Protein AF-A0A933INU1-F1 (afdb_monomer_lite)

pLDDT: mean 77.29, std 17.86, range [26.3, 94.94]

Radius of gyration: 30.22 Å; chains: 1; bounding box: 89×55×75 Å

Structure (mmCIF, N/CA/C/O backbone):
data_AF-A0A933INU1-F1
#
_entry.id   AF-A0A933INU1-F1
#
loop_
_atom_site.group_PDB
_atom_site.id
_atom_site.type_symbol
_atom_site.label_atom_id
_atom_site.label_alt_id
_atom_site.label_comp_id
_atom_site.label_asym_id
_atom_site.label_entity_id
_atom_site.label_seq_id
_atom_site.pdbx_PDB_ins_code
_atom_site.Cartn_x
_atom_site.Cartn_y
_atom_site.Cartn_z
_atom_site.occupancy
_atom_site.B_iso_or_equiv
_atom_site.auth_seq_id
_atom_site.auth_comp_id
_atom_site.auth_asym_id
_atom_site.auth_atom_id
_atom_site.pdbx_PDB_model_num
ATOM 1 N N . MET A 1 1 ? -26.680 10.960 0.025 1.00 41.53 1 MET A N 1
ATOM 2 C CA . MET A 1 1 ? -25.868 9.788 -0.383 1.00 41.53 1 MET A CA 1
ATOM 3 C C . MET A 1 1 ? -24.410 9.825 0.116 1.00 41.53 1 MET A C 1
ATOM 5 O O . MET A 1 1 ? -23.805 8.768 0.177 1.00 41.53 1 MET A O 1
ATOM 9 N N . GLN A 1 2 ? -23.837 10.974 0.517 1.00 58.25 2 GLN A N 1
ATOM 10 C CA . GLN A 1 2 ? -22.449 11.047 1.033 1.00 58.25 2 GLN A CA 1
ATOM 11 C C . GLN A 1 2 ? -22.260 10.601 2.501 1.00 58.25 2 GLN A C 1
ATOM 13 O O . GLN A 1 2 ? -21.170 10.178 2.862 1.00 58.25 2 GLN A O 1
ATOM 18 N N . LYS A 1 3 ? -23.298 10.681 3.348 1.00 56.81 3 LYS A N 1
ATOM 19 C CA . LYS A 1 3 ? -23.168 10.539 4.814 1.00 56.81 3 LYS A CA 1
ATOM 20 C C . LYS A 1 3 ? -22.744 9.146 5.305 1.00 56.81 3 LYS A C 1
ATOM 22 O O . LYS A 1 3 ? -21.849 9.067 6.136 1.00 56.81 3 LYS A O 1
ATOM 27 N N . ALA A 1 4 ? -23.335 8.070 4.772 1.00 60.88 4 ALA A N 1
ATOM 28 C CA . ALA A 1 4 ? -22.949 6.696 5.128 1.00 60.88 4 ALA A CA 1
ATOM 29 C C . ALA A 1 4 ? -21.460 6.449 4.828 1.00 60.88 4 ALA A C 1
ATOM 31 O O . ALA A 1 4 ? -20.697 6.148 5.739 1.00 60.88 4 ALA A O 1
ATOM 32 N N . LYS A 1 5 ? -21.029 6.795 3.604 1.00 74.56 5 LYS A N 1
ATOM 33 C CA . LYS A 1 5 ? -19.635 6.678 3.149 1.00 74.56 5 LYS A CA 1
ATOM 34 C C . LYS A 1 5 ? -18.613 7.355 4.069 1.00 74.56 5 LYS A C 1
ATOM 36 O O . LYS A 1 5 ? -17.477 6.905 4.127 1.00 74.56 5 LYS A O 1
ATOM 41 N N . PHE A 1 6 ? -18.978 8.439 4.763 1.00 77.00 6 PHE A N 1
ATOM 42 C CA . PHE A 1 6 ? -18.057 9.092 5.697 1.00 77.00 6 PHE A CA 1
ATOM 43 C C . PHE A 1 6 ? -17.911 8.332 7.022 1.00 77.00 6 PHE A C 1
ATOM 45 O O . PHE A 1 6 ? -16.815 8.273 7.574 1.00 77.00 6 PHE A O 1
ATOM 52 N N . ARG A 1 7 ? -18.989 7.715 7.518 1.00 80.62 7 ARG A N 1
ATOM 53 C CA . ARG A 1 7 ? -18.906 6.827 8.680 1.00 80.62 7 ARG A CA 1
ATOM 54 C C . ARG A 1 7 ? -18.080 5.585 8.346 1.00 80.62 7 ARG A C 1
ATOM 56 O O . ARG A 1 7 ? -17.165 5.268 9.096 1.00 80.62 7 ARG A O 1
ATOM 63 N N . ASP A 1 8 ? -18.344 4.968 7.197 1.00 81.06 8 ASP A N 1
ATOM 64 C CA . ASP A 1 8 ? -17.598 3.802 6.711 1.00 81.06 8 ASP A CA 1
ATOM 65 C C . ASP A 1 8 ? -16.094 4.132 6.576 1.00 81.06 8 ASP A C 1
ATOM 67 O O . ASP A 1 8 ? -15.238 3.375 7.026 1.00 81.06 8 ASP A O 1
ATOM 71 N N . PHE A 1 9 ? -15.763 5.322 6.052 1.00 83.81 9 PHE A N 1
ATOM 72 C CA . PHE A 1 9 ? -14.392 5.847 5.979 1.00 83.81 9 PHE A CA 1
ATOM 73 C C . PHE A 1 9 ? -13.722 6.015 7.355 1.00 83.81 9 PHE A C 1
ATOM 75 O O . PHE A 1 9 ? -12.546 5.681 7.504 1.00 83.81 9 PHE A O 1
ATOM 82 N N . LEU A 1 10 ? -14.439 6.525 8.364 1.00 85.44 10 LEU A N 1
ATOM 83 C CA . LEU A 1 10 ? -13.901 6.647 9.723 1.00 85.44 10 LEU A CA 1
ATOM 84 C C . LEU A 1 10 ? -13.677 5.275 10.370 1.00 85.44 10 LEU A C 1
ATOM 86 O O . LEU A 1 10 ? -12.622 5.049 10.955 1.00 85.44 10 LEU A O 1
ATOM 90 N N . GLU A 1 11 ? -14.632 4.353 10.241 1.00 86.81 11 GLU A N 1
ATOM 91 C CA . GLU A 1 11 ? -14.512 2.991 10.777 1.00 86.81 11 GLU A CA 1
ATOM 92 C C . GLU A 1 11 ? -13.356 2.217 10.112 1.00 86.81 11 GLU A C 1
ATOM 94 O O . GLU A 1 11 ? -12.627 1.491 10.792 1.00 86.81 11 GLU A O 1
ATOM 99 N N . GLU A 1 12 ? -13.104 2.440 8.817 1.00 85.94 12 GLU A N 1
ATOM 100 C CA . GLU A 1 12 ? -11.907 1.937 8.135 1.00 85.94 12 GLU A CA 1
ATOM 101 C C . GLU A 1 12 ? -10.624 2.558 8.706 1.00 85.94 12 GLU A C 1
ATOM 103 O O . GLU A 1 12 ? -9.711 1.834 9.100 1.00 85.94 12 GLU A O 1
ATOM 108 N N . LYS A 1 13 ? -10.547 3.890 8.842 1.00 87.94 13 LYS A N 1
ATOM 109 C CA . LYS A 1 13 ? -9.331 4.554 9.349 1.00 87.94 13 LYS A CA 1
ATOM 110 C C . LYS A 1 13 ? -9.010 4.223 10.809 1.00 87.94 13 LYS A C 1
ATOM 112 O O . LYS A 1 13 ? -7.829 4.152 11.148 1.00 87.94 13 LYS A O 1
ATOM 117 N N . ILE A 1 14 ? -10.011 3.923 11.638 1.00 91.00 14 ILE A N 1
ATOM 118 C CA . ILE A 1 14 ? -9.809 3.345 12.977 1.00 91.00 14 ILE A CA 1
ATOM 119 C C . ILE A 1 14 ? -9.167 1.956 12.863 1.00 91.00 14 ILE A C 1
ATOM 121 O O . ILE A 1 14 ? -8.135 1.712 13.485 1.00 91.00 14 ILE A O 1
ATOM 125 N N . ARG A 1 15 ? -9.717 1.058 12.031 1.00 89.31 15 ARG A N 1
ATOM 126 C CA . ARG A 1 15 ? -9.183 -0.305 11.832 1.00 89.31 15 ARG A CA 1
ATOM 127 C C . ARG A 1 15 ? -7.741 -0.291 11.318 1.00 89.31 15 ARG A C 1
ATOM 129 O O . ARG A 1 15 ? -6.905 -1.060 11.795 1.00 89.31 15 ARG A O 1
ATOM 136 N N . VAL A 1 16 ? -7.446 0.610 10.384 1.00 84.06 16 VAL A N 1
ATOM 137 C CA . VAL A 1 16 ? -6.099 0.886 9.871 1.00 84.06 16 VAL A CA 1
ATOM 138 C C . VAL A 1 16 ? -5.189 1.317 11.029 1.00 84.06 16 VAL A C 1
ATOM 140 O O . VAL A 1 16 ? -4.194 0.643 11.286 1.00 84.06 16 VAL A O 1
ATOM 143 N N . ALA A 1 17 ? -5.544 2.360 11.790 1.00 87.81 17 ALA A N 1
ATOM 144 C CA . ALA A 1 17 ? -4.734 2.852 12.912 1.00 87.81 17 ALA A CA 1
ATOM 145 C C . ALA A 1 17 ? -4.497 1.788 14.003 1.00 87.81 17 ALA A C 1
ATOM 147 O O . ALA A 1 17 ? -3.371 1.611 14.469 1.00 87.81 17 ALA A O 1
ATOM 148 N N . GLU A 1 18 ? -5.522 1.012 14.366 1.00 88.69 18 GLU A N 1
ATOM 149 C CA . GLU A 1 18 ? -5.371 -0.138 15.262 1.00 88.69 18 GLU A CA 1
ATOM 150 C C . GLU A 1 18 ? -4.407 -1.196 14.721 1.00 88.69 18 GLU A C 1
ATOM 152 O O . GLU A 1 18 ? -3.680 -1.813 15.498 1.00 88.69 18 GLU A O 1
ATOM 157 N N . THR A 1 19 ? -4.407 -1.433 13.408 1.00 82.94 19 THR A N 1
ATOM 158 C CA . THR A 1 19 ? -3.516 -2.410 12.774 1.00 82.94 19 THR A CA 1
ATOM 159 C C . THR A 1 19 ? -2.066 -1.943 12.860 1.00 82.94 19 THR A C 1
ATOM 161 O O . THR A 1 19 ? -1.220 -2.727 13.289 1.00 82.94 19 THR A O 1
ATOM 164 N N . TYR A 1 20 ? -1.781 -0.665 12.585 1.00 80.06 20 TYR A N 1
ATOM 165 C CA . TYR A 1 20 ? -0.460 -0.074 12.838 1.00 80.06 20 TYR A CA 1
ATOM 166 C C . TYR A 1 20 ? -0.049 -0.231 14.317 1.00 80.06 20 TYR A C 1
ATOM 168 O O . TYR A 1 20 ? 1.031 -0.749 14.606 1.00 80.06 20 TYR A O 1
ATOM 176 N N . PHE A 1 21 ? -0.931 0.104 15.268 1.00 85.56 21 PHE A N 1
ATOM 177 C CA . PHE A 1 21 ? -0.642 -0.031 16.703 1.00 85.56 21 PHE A CA 1
ATOM 178 C C . PHE A 1 21 ? -0.334 -1.475 17.132 1.00 85.56 21 PHE A C 1
ATOM 180 O O . PHE A 1 21 ? 0.616 -1.699 17.886 1.00 85.56 21 PHE A O 1
ATOM 187 N N . LYS A 1 22 ? -1.105 -2.457 16.642 1.00 82.69 22 LYS A N 1
ATOM 188 C CA . LYS A 1 22 ? -0.911 -3.893 16.926 1.00 82.69 22 LYS A CA 1
ATOM 189 C C . LYS A 1 22 ? 0.444 -4.411 16.426 1.00 82.69 22 LYS A C 1
ATOM 191 O O . LYS A 1 22 ? 1.009 -5.294 17.061 1.00 82.69 22 LYS A O 1
ATOM 196 N N . HIS A 1 23 ? 0.985 -3.829 15.354 1.00 76.44 23 HIS A N 1
ATOM 197 C CA . HIS A 1 23 ? 2.308 -4.158 14.807 1.00 76.44 23 HIS A CA 1
ATOM 198 C C . HIS A 1 23 ? 3.452 -3.294 15.376 1.00 76.44 23 HIS A C 1
ATOM 200 O O . HIS A 1 23 ? 4.579 -3.374 14.896 1.00 76.44 23 HIS A O 1
ATOM 206 N N . GLY A 1 24 ? 3.195 -2.473 16.403 1.00 78.19 24 GLY A N 1
ATOM 207 C CA . GLY A 1 24 ? 4.214 -1.631 17.043 1.00 78.19 24 GLY A CA 1
ATOM 208 C C . GLY A 1 24 ? 4.542 -0.331 16.299 1.00 78.19 24 GLY A C 1
ATOM 209 O O . GLY A 1 24 ? 5.430 0.401 16.728 1.00 78.19 24 GLY A O 1
ATOM 210 N N . LEU A 1 25 ? 3.805 -0.001 15.236 1.00 79.62 25 LEU A N 1
ATOM 211 C CA . LEU A 1 25 ? 3.940 1.235 14.461 1.00 79.62 25 LEU A CA 1
ATOM 212 C C . LEU A 1 25 ? 3.148 2.367 15.146 1.00 79.62 25 LEU A C 1
ATOM 214 O O . LEU A 1 25 ? 2.063 2.779 14.722 1.00 79.62 25 LEU A O 1
ATOM 218 N N . VAL A 1 26 ? 3.647 2.785 16.316 1.00 84.06 26 VAL A N 1
ATOM 219 C CA . VAL A 1 26 ? 2.942 3.692 17.243 1.00 84.06 26 VAL A CA 1
ATOM 220 C C . VAL A 1 26 ? 2.802 5.105 16.659 1.00 84.06 26 VAL A C 1
ATOM 222 O O . VAL A 1 26 ? 1.744 5.722 16.804 1.00 84.06 26 VAL A O 1
ATOM 225 N N . VAL A 1 27 ? 3.829 5.598 15.959 1.00 82.69 27 VAL A N 1
ATOM 226 C CA . VAL A 1 27 ? 3.854 6.943 15.355 1.00 82.69 27 VAL A CA 1
ATOM 227 C C . VAL A 1 27 ? 2.884 7.032 14.174 1.00 82.69 27 VAL A C 1
ATOM 229 O O . VAL A 1 27 ? 2.113 7.983 14.066 1.00 82.69 27 VAL A O 1
ATOM 232 N N . GLU A 1 28 ? 2.847 6.013 13.323 1.00 80.69 28 GLU A N 1
ATOM 233 C CA . GLU A 1 28 ? 1.951 5.915 12.173 1.00 80.69 28 GLU A CA 1
ATOM 234 C C . GLU A 1 28 ? 0.491 5.817 12.623 1.00 80.69 28 GLU A C 1
ATOM 236 O O . GLU A 1 28 ? -0.356 6.572 12.141 1.00 80.69 28 GLU A O 1
ATOM 241 N N . SER A 1 29 ? 0.210 4.958 13.612 1.00 86.69 29 SER A N 1
ATOM 242 C CA . SER A 1 29 ? -1.099 4.871 14.271 1.00 86.69 29 SER A CA 1
ATOM 243 C C . SER A 1 29 ? -1.558 6.246 14.771 1.00 86.69 29 SER A C 1
ATOM 245 O O . SER A 1 29 ? -2.658 6.698 14.449 1.00 86.69 29 SER A O 1
ATOM 247 N N . ARG A 1 30 ? -0.697 6.952 15.517 1.00 89.69 30 ARG A N 1
ATOM 248 C CA . ARG A 1 30 ? -0.964 8.303 16.030 1.00 89.69 30 ARG A CA 1
ATOM 249 C C . ARG A 1 30 ? -1.256 9.304 14.913 1.00 89.69 30 ARG A C 1
ATOM 251 O O . ARG A 1 30 ? -2.221 10.061 15.009 1.00 89.69 30 ARG A O 1
ATOM 258 N N . ASN A 1 31 ? -0.462 9.296 13.845 1.00 86.00 31 ASN A N 1
ATOM 259 C CA . ASN A 1 31 ? -0.636 10.208 12.716 1.00 86.00 31 ASN A CA 1
ATOM 260 C C . ASN A 1 31 ? -1.980 9.985 12.000 1.00 86.00 31 ASN A C 1
ATOM 262 O O . ASN A 1 31 ? -2.634 10.955 11.607 1.00 86.00 31 ASN A O 1
ATOM 266 N N . ILE A 1 32 ? -2.455 8.738 11.908 1.00 86.50 32 ILE A N 1
ATOM 267 C CA . ILE A 1 32 ? -3.795 8.437 11.383 1.00 86.50 32 ILE A CA 1
ATOM 268 C C . ILE A 1 32 ? -4.879 8.994 12.314 1.00 86.50 32 ILE A C 1
ATOM 270 O O . ILE A 1 32 ? -5.763 9.709 11.838 1.00 86.50 32 ILE A O 1
ATOM 274 N N . TYR A 1 33 ? -4.790 8.761 13.628 1.00 91.56 33 TYR A N 1
ATOM 275 C CA . TYR A 1 33 ? -5.733 9.323 14.607 1.00 91.56 33 TYR A CA 1
ATOM 276 C C . TYR A 1 33 ? -5.789 10.864 14.563 1.00 91.56 33 TYR A C 1
ATOM 278 O O . TYR A 1 33 ? -6.881 11.437 14.536 1.00 91.56 33 TYR A O 1
ATOM 286 N N . LEU A 1 34 ? -4.645 11.547 14.435 1.00 89.75 34 LEU A N 1
ATOM 287 C CA . LEU A 1 34 ? -4.591 13.002 14.225 1.00 89.75 34 LEU A CA 1
ATOM 288 C C . LEU A 1 34 ? -5.259 13.434 12.909 1.00 89.75 34 LEU A C 1
ATOM 290 O O . LEU A 1 34 ? -5.984 14.431 12.875 1.00 89.75 34 LEU A O 1
ATOM 294 N N . SER A 1 35 ? -5.062 12.687 11.818 1.00 87.50 35 SER A N 1
ATOM 295 C CA . SER A 1 35 ? -5.734 12.970 10.540 1.00 87.50 35 SER A CA 1
ATOM 296 C C . SER A 1 35 ? -7.263 12.836 10.639 1.00 87.50 35 SER A C 1
ATOM 298 O O . SER A 1 35 ? -7.993 13.601 10.000 1.00 87.50 35 SER A O 1
ATOM 300 N N . MET A 1 36 ? -7.758 11.928 11.491 1.00 8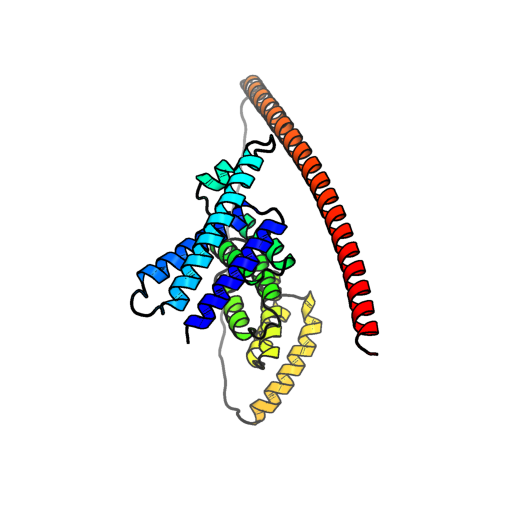9.88 36 MET A N 1
ATOM 301 C CA . MET A 1 36 ? -9.188 11.762 11.752 1.00 89.88 36 MET A CA 1
ATOM 302 C C . MET A 1 36 ? -9.769 12.925 12.558 1.00 89.88 36 MET A C 1
ATOM 304 O O . MET A 1 36 ? -10.809 13.437 12.150 1.00 89.88 36 MET A O 1
ATOM 308 N N . ILE A 1 37 ? -9.098 13.411 13.615 1.00 89.44 37 ILE A N 1
ATOM 309 C CA . ILE A 1 37 ? -9.537 14.625 14.339 1.00 89.44 37 ILE A CA 1
ATOM 310 C C . ILE A 1 37 ? -9.678 15.799 13.365 1.00 89.44 37 ILE A C 1
ATOM 312 O O . ILE A 1 37 ? -10.753 16.385 13.254 1.00 89.44 37 ILE A O 1
ATOM 316 N N . ASN A 1 38 ? -8.639 16.064 12.567 1.00 87.00 38 ASN A N 1
ATOM 317 C CA . ASN A 1 38 ? -8.663 17.124 11.556 1.00 87.00 38 ASN A CA 1
ATOM 318 C C . ASN A 1 38 ? -9.810 16.957 10.538 1.00 87.00 38 ASN A C 1
ATOM 320 O O . ASN A 1 38 ? -10.361 17.943 10.050 1.00 87.00 38 ASN A O 1
ATOM 324 N N . SER A 1 39 ? -10.184 15.719 10.206 1.00 86.06 39 SER A N 1
ATOM 325 C CA . SER A 1 39 ? -11.298 15.424 9.293 1.00 86.06 39 SER A CA 1
ATOM 326 C C . SER A 1 39 ? -12.668 15.639 9.948 1.00 86.06 39 SER A C 1
ATOM 328 O O . SER A 1 39 ? -13.572 16.178 9.308 1.00 86.06 39 SER A O 1
ATOM 330 N N . ILE A 1 40 ? -12.815 15.271 11.224 1.00 86.38 40 ILE A N 1
ATOM 331 C CA . ILE A 1 40 ? -14.021 15.501 12.032 1.00 86.38 40 ILE A CA 1
ATOM 332 C C . ILE A 1 40 ? -14.249 17.005 12.230 1.00 86.38 40 ILE A C 1
ATOM 334 O O . ILE A 1 40 ? -15.358 17.494 12.004 1.00 86.38 40 ILE A O 1
ATOM 338 N N . ASP A 1 41 ? -13.207 17.756 12.589 1.00 85.69 41 ASP A N 1
ATOM 339 C CA . ASP A 1 41 ? -13.319 19.190 12.862 1.00 85.69 41 ASP A CA 1
ATOM 340 C C . ASP A 1 41 ? -13.647 19.981 11.575 1.00 85.69 41 ASP A C 1
ATOM 342 O O . ASP A 1 41 ? -14.585 20.782 11.572 1.00 85.69 41 ASP A O 1
ATOM 346 N N . ARG A 1 42 ? -13.036 19.642 10.426 1.00 83.81 42 ARG A N 1
ATOM 347 C CA . ARG A 1 42 ? -13.407 20.202 9.104 1.00 83.81 42 ARG A CA 1
ATOM 348 C C . ARG A 1 42 ? -14.878 19.980 8.726 1.00 83.81 42 ARG A C 1
ATOM 350 O O . ARG A 1 42 ? -15.453 20.798 8.005 1.00 83.81 42 ARG A O 1
ATOM 357 N N . LEU A 1 43 ? -15.499 18.886 9.173 1.00 78.75 43 LEU A N 1
ATOM 358 C CA . LEU A 1 43 ? -16.931 18.635 8.959 1.00 78.75 43 LEU A CA 1
ATOM 359 C C . LEU A 1 43 ? -17.810 19.427 9.930 1.00 78.75 43 LEU A C 1
ATOM 361 O O . LEU A 1 43 ? -18.837 19.963 9.508 1.00 78.75 43 LEU A O 1
ATOM 365 N N . LYS A 1 44 ? -17.395 19.570 11.196 1.00 75.25 44 LYS A N 1
ATOM 366 C CA . LYS A 1 44 ? -18.061 20.465 12.160 1.00 75.25 44 LYS A CA 1
ATOM 367 C C . LYS A 1 44 ? -18.051 21.926 11.686 1.00 75.25 44 LYS A C 1
ATOM 369 O O . LYS A 1 44 ? -18.999 22.658 11.975 1.00 75.25 44 LYS A O 1
ATOM 374 N N . GLU A 1 45 ? -17.020 22.347 10.956 1.00 76.25 45 GLU A N 1
ATOM 375 C CA . GLU A 1 45 ? -16.934 23.674 10.333 1.00 76.25 45 GLU A CA 1
ATOM 376 C C . GLU A 1 45 ? -17.829 23.810 9.090 1.00 76.25 45 GLU A C 1
ATOM 378 O O . GLU A 1 45 ? -18.589 24.772 8.985 1.00 76.25 45 GLU A O 1
ATOM 383 N N . LYS A 1 46 ? -17.770 22.857 8.147 1.00 69.38 46 LYS A N 1
ATOM 384 C CA . LYS A 1 46 ? -18.464 22.978 6.849 1.00 69.38 46 LYS A CA 1
ATOM 385 C C . LYS A 1 46 ? -19.968 22.695 6.892 1.00 69.38 46 LYS A C 1
ATOM 387 O O . LYS A 1 46 ? -20.717 23.356 6.179 1.00 69.38 46 LYS A O 1
ATOM 392 N N . ASP A 1 47 ? -20.423 21.745 7.710 1.00 64.62 47 ASP A N 1
ATOM 393 C CA . ASP A 1 47 ? -21.793 21.202 7.655 1.00 64.62 47 ASP A CA 1
ATOM 394 C C . ASP A 1 47 ? -22.669 21.577 8.870 1.00 64.62 47 ASP A C 1
ATOM 396 O O . ASP A 1 47 ? -23.635 20.893 9.220 1.00 64.62 47 ASP A O 1
ATOM 400 N N . GLN A 1 48 ? -22.391 22.728 9.491 1.00 58.25 48 GLN A N 1
ATOM 401 C CA . GLN A 1 48 ? -23.057 23.238 10.703 1.00 58.25 48 GLN A CA 1
ATOM 402 C C . GLN A 1 48 ? -24.598 23.359 10.636 1.00 58.25 48 GLN A C 1
ATOM 404 O O . GLN A 1 48 ? -25.244 23.501 11.673 1.00 58.25 48 GLN A O 1
ATOM 409 N N . ARG A 1 49 ? -25.199 23.296 9.437 1.00 56.69 49 ARG A N 1
ATOM 410 C CA . ARG A 1 49 ? -26.661 23.304 9.200 1.00 56.69 49 ARG A CA 1
ATOM 411 C C . ARG A 1 49 ? -27.231 21.972 8.674 1.00 56.69 49 ARG A C 1
ATOM 413 O O . ARG A 1 49 ? -28.437 21.875 8.483 1.00 56.69 49 ARG A O 1
ATOM 420 N N . SER A 1 50 ? -26.382 20.975 8.413 1.00 67.00 50 SER A N 1
ATOM 421 C CA . SER A 1 50 ? -26.708 19.712 7.716 1.00 67.00 50 SER A CA 1
ATOM 422 C C . SER A 1 50 ? -26.543 18.466 8.608 1.00 67.00 50 SER A C 1
ATOM 424 O O . SER A 1 50 ? -27.103 17.398 8.334 1.00 67.00 50 SER A O 1
ATOM 426 N N . ILE A 1 51 ? -25.784 18.588 9.701 1.00 70.62 51 ILE A N 1
ATOM 427 C CA . ILE A 1 51 ? -25.556 17.527 10.691 1.00 70.62 51 ILE A CA 1
ATOM 428 C C . ILE A 1 51 ? -26.726 17.483 11.686 1.00 70.62 51 ILE A C 1
ATOM 430 O O . ILE A 1 51 ? -27.065 18.480 12.322 1.00 70.62 51 ILE A O 1
ATOM 434 N N . THR A 1 52 ? -27.339 16.311 11.841 1.00 77.38 52 THR A N 1
ATOM 435 C CA . THR A 1 52 ? -28.390 16.060 12.836 1.00 77.38 52 THR A CA 1
ATOM 436 C C . THR A 1 52 ? -27.811 15.987 14.252 1.00 77.38 52 THR A C 1
ATOM 438 O O . THR A 1 52 ? -26.635 15.677 14.449 1.00 77.38 52 THR A O 1
ATOM 441 N N . ALA A 1 53 ? -28.641 16.218 15.274 1.00 77.88 53 ALA A N 1
ATOM 442 C CA . ALA A 1 53 ? -28.195 16.173 16.671 1.00 77.88 53 ALA A CA 1
ATOM 443 C C . ALA A 1 53 ? -27.551 14.823 17.063 1.00 77.88 53 ALA A C 1
ATOM 445 O O . ALA A 1 53 ? -26.569 14.811 17.803 1.00 77.88 53 ALA A O 1
ATOM 446 N N . GLY A 1 54 ? -28.053 13.704 16.522 1.00 78.88 54 GLY A N 1
ATOM 447 C CA . GLY A 1 54 ? -27.485 12.369 16.744 1.00 78.88 54 GLY A CA 1
ATOM 448 C C . GLY A 1 54 ? -26.120 12.168 16.076 1.00 78.88 54 GLY A C 1
ATOM 449 O O . GLY A 1 54 ? -25.202 11.660 16.711 1.00 78.88 54 GLY A O 1
ATOM 450 N N . GLU A 1 55 ? -25.947 12.631 14.833 1.00 78.19 55 GLU A N 1
ATOM 451 C CA . GLU A 1 55 ? -24.645 12.609 14.144 1.00 78.19 55 GLU A CA 1
ATOM 452 C C . GLU A 1 55 ? -23.611 13.476 14.880 1.00 78.19 55 GLU A C 1
ATOM 454 O O . GLU A 1 55 ? -22.462 13.065 15.038 1.00 78.19 55 GLU A O 1
ATOM 459 N N . LYS A 1 56 ? -24.020 14.645 15.394 1.00 81.19 56 LYS A N 1
ATOM 460 C CA . LYS A 1 56 ? -23.146 15.509 16.201 1.00 81.19 56 LYS A CA 1
ATOM 461 C C . LYS A 1 56 ? -22.711 14.821 17.498 1.00 81.19 56 LYS A C 1
ATOM 463 O O . LYS A 1 56 ? -21.535 14.881 17.836 1.00 81.19 56 LYS A O 1
ATOM 468 N N . ALA A 1 57 ? -23.629 14.147 18.195 1.00 85.06 57 ALA A N 1
ATOM 469 C CA . ALA A 1 57 ? -23.313 13.392 19.408 1.00 85.06 57 ALA A CA 1
ATOM 470 C C . ALA A 1 57 ? -22.361 12.211 19.134 1.00 85.06 57 ALA A C 1
ATOM 472 O O . ALA A 1 57 ? -21.416 12.006 19.893 1.00 85.06 57 ALA A O 1
ATOM 473 N N . TYR A 1 58 ? -22.558 11.485 18.027 1.00 86.62 58 TYR A N 1
ATOM 474 C CA . TYR A 1 58 ? -21.648 10.420 17.590 1.00 86.62 58 TYR A CA 1
ATOM 475 C C . TYR A 1 58 ? -20.237 10.950 17.299 1.00 86.62 58 TYR A C 1
ATOM 477 O O . TYR A 1 58 ? -19.269 10.420 17.838 1.00 86.62 58 TYR A O 1
ATOM 485 N N . LEU A 1 59 ? -20.113 12.024 16.508 1.00 86.31 59 LEU A N 1
ATOM 486 C CA . LEU A 1 59 ? -18.812 12.623 16.192 1.00 86.31 59 LEU A CA 1
ATOM 487 C C . LEU A 1 59 ? -18.110 13.197 17.430 1.00 86.31 59 LEU A C 1
ATOM 489 O O . LEU A 1 59 ? -16.886 13.182 17.481 1.00 86.31 59 LEU A O 1
ATOM 493 N N . GLU A 1 60 ? -18.851 13.689 18.427 1.00 88.75 60 GLU A N 1
ATOM 494 C CA . GLU A 1 60 ? -18.268 14.158 19.691 1.00 88.75 60 GLU A CA 1
ATOM 495 C C . GLU A 1 60 ? -17.778 12.999 20.572 1.00 88.75 60 GLU A C 1
ATOM 497 O O . GLU A 1 60 ? -16.682 13.080 21.122 1.00 88.75 60 GLU A O 1
ATOM 502 N N . SER A 1 61 ? -18.542 11.900 20.656 1.00 91.19 61 SER A N 1
ATOM 503 C CA . SER A 1 61 ? -18.098 10.676 21.341 1.00 91.19 61 SER A CA 1
ATOM 504 C C . SER A 1 61 ? -16.834 10.124 20.690 1.00 91.19 61 SER A C 1
ATOM 506 O O . SER A 1 61 ? -15.819 9.972 21.359 1.00 91.19 61 SER A O 1
ATOM 508 N N . LEU A 1 62 ? -16.862 9.930 19.369 1.00 90.12 62 LEU A N 1
ATOM 509 C CA . LEU A 1 62 ? -15.727 9.394 18.627 1.00 90.12 62 LEU A CA 1
ATOM 510 C C . LEU A 1 62 ? -14.492 10.301 18.727 1.00 90.12 62 LEU A C 1
ATOM 512 O O . LEU A 1 62 ? -13.382 9.804 18.885 1.00 90.12 62 LEU A O 1
ATOM 516 N N . ARG A 1 63 ? -14.664 11.629 18.673 1.00 91.00 63 ARG A N 1
ATOM 517 C CA . ARG A 1 63 ? -13.562 12.582 18.873 1.00 91.00 63 ARG A CA 1
ATOM 518 C C . ARG A 1 63 ? -12.920 12.400 20.250 1.00 91.00 63 ARG A C 1
ATOM 520 O O . ARG A 1 63 ? -11.699 12.330 20.324 1.00 91.00 63 ARG A O 1
ATOM 527 N N . LYS A 1 64 ? -13.725 12.249 21.307 1.00 93.56 64 LYS A N 1
ATOM 528 C CA . LYS A 1 64 ? -13.240 11.991 22.671 1.00 93.56 64 LYS A CA 1
ATOM 529 C C . LYS A 1 64 ? -12.513 10.645 22.789 1.00 93.56 64 LYS A C 1
ATOM 531 O O . LYS A 1 64 ? -11.476 10.574 23.445 1.00 93.56 64 LYS A O 1
ATOM 536 N N . ASP A 1 65 ? -13.026 9.601 22.143 1.00 92.81 65 ASP A N 1
ATOM 537 C CA . ASP A 1 65 ? -12.397 8.275 22.132 1.00 92.81 65 ASP A CA 1
ATOM 538 C C . ASP A 1 65 ? -11.037 8.318 21.403 1.00 92.81 65 ASP A C 1
ATOM 540 O O . ASP A 1 65 ? -10.045 7.777 21.894 1.00 92.81 65 ASP A O 1
ATOM 544 N N . ILE A 1 66 ? -10.952 9.050 20.283 1.00 93.00 66 ILE A N 1
ATOM 545 C CA . ILE A 1 66 ? -9.698 9.300 19.555 1.00 93.00 66 ILE A CA 1
ATOM 546 C C . ILE A 1 66 ? -8.719 10.143 20.389 1.00 93.00 66 ILE A C 1
ATOM 548 O O . ILE A 1 66 ? -7.537 9.814 20.434 1.00 93.00 66 ILE A O 1
ATOM 552 N N . GLU A 1 67 ? -9.175 11.197 21.073 1.00 93.19 67 GLU A N 1
ATOM 553 C CA . GLU A 1 67 ? -8.333 12.009 21.969 1.00 93.19 67 GLU A CA 1
ATOM 554 C C . GLU A 1 67 ? -7.764 11.173 23.126 1.00 93.19 67 GLU A C 1
ATOM 556 O O . GLU A 1 67 ? -6.573 11.270 23.424 1.00 93.19 67 GLU A O 1
ATOM 561 N N . SER A 1 68 ? -8.571 10.285 23.720 1.00 94.06 68 SER A N 1
ATOM 562 C CA . SER A 1 68 ? -8.094 9.318 24.718 1.00 94.06 68 SER A CA 1
ATOM 563 C C . SER A 1 68 ? -7.022 8.396 24.130 1.00 94.06 68 SER A C 1
ATOM 565 O O . SER A 1 68 ? -5.984 8.173 24.754 1.00 94.06 68 SER A O 1
ATOM 567 N N . LYS A 1 69 ? -7.236 7.894 22.906 1.00 92.56 69 LYS A N 1
ATOM 568 C CA . LYS A 1 69 ? -6.281 7.004 22.237 1.00 92.56 69 LYS A CA 1
ATOM 569 C C . LYS A 1 69 ? -4.980 7.707 21.861 1.00 92.56 69 LYS A C 1
ATOM 571 O O . LYS A 1 69 ? -3.918 7.100 21.962 1.00 92.56 69 LYS A O 1
ATOM 576 N N . LEU A 1 70 ? -5.037 8.980 21.475 1.00 91.38 70 LEU A N 1
ATOM 577 C CA . LEU A 1 70 ? -3.847 9.798 21.251 1.00 91.38 70 LEU A CA 1
ATOM 578 C C . LEU A 1 70 ? -3.037 9.965 22.538 1.00 91.38 70 LEU A C 1
ATOM 580 O O . LEU A 1 70 ? -1.834 9.754 22.487 1.00 91.38 70 LEU A O 1
ATOM 584 N N . GLY A 1 71 ? -3.678 10.207 23.687 1.00 90.31 71 GLY A N 1
ATOM 585 C CA . GLY A 1 71 ? -2.987 10.264 24.981 1.00 90.31 71 GLY A CA 1
ATOM 586 C C . GLY A 1 71 ? -2.268 8.960 25.363 1.00 90.31 71 GLY A C 1
ATOM 587 O O . GLY A 1 71 ? -1.142 8.998 25.861 1.00 90.31 71 GLY A O 1
ATOM 588 N N . GLU A 1 72 ? -2.868 7.798 25.078 1.00 91.50 72 GLU A N 1
ATOM 589 C CA . GLU A 1 72 ? -2.196 6.495 25.232 1.00 91.50 72 GLU A CA 1
ATOM 590 C C . GLU A 1 72 ? -0.987 6.347 24.290 1.00 91.50 72 GLU A C 1
ATOM 592 O O . GLU A 1 72 ? 0.058 5.833 24.690 1.00 91.50 72 GLU A O 1
ATOM 597 N N . LEU A 1 73 ? -1.123 6.782 23.032 1.00 88.75 73 LEU A N 1
ATOM 598 C CA . LEU A 1 73 ? -0.066 6.699 22.020 1.00 88.75 73 LEU A CA 1
ATOM 599 C C . LEU A 1 73 ? 1.089 7.664 22.313 1.00 88.75 73 LEU A C 1
ATOM 601 O O . LEU A 1 73 ? 2.239 7.264 22.169 1.00 88.75 73 LEU A O 1
ATOM 605 N N . ASP A 1 74 ? 0.791 8.889 22.751 1.00 88.88 74 ASP A N 1
ATOM 606 C CA . ASP A 1 74 ? 1.765 9.886 23.206 1.00 88.88 74 ASP A CA 1
ATOM 607 C C . ASP A 1 74 ? 2.574 9.339 24.387 1.00 88.88 74 ASP A C 1
ATOM 609 O O . ASP A 1 74 ? 3.797 9.264 24.305 1.00 88.88 74 ASP A O 1
ATOM 613 N N . SER A 1 75 ? 1.894 8.828 25.421 1.00 88.19 75 SER A N 1
ATOM 614 C CA . SER A 1 75 ? 2.549 8.213 26.587 1.00 88.19 75 SER A CA 1
ATOM 615 C C . SER A 1 75 ? 3.489 7.072 26.176 1.00 88.19 75 SER A C 1
ATOM 617 O O . SER A 1 75 ? 4.625 6.995 26.636 1.00 88.19 75 SER A O 1
ATOM 619 N N . LYS A 1 76 ? 3.048 6.212 25.248 1.00 85.44 76 LYS A N 1
ATOM 620 C CA . LYS A 1 76 ? 3.843 5.084 24.745 1.00 85.44 76 LYS A CA 1
ATOM 621 C C . LYS A 1 76 ? 5.009 5.519 23.846 1.00 85.44 76 LYS A C 1
ATOM 623 O O . LYS A 1 76 ? 6.029 4.836 23.794 1.00 85.44 76 LYS A O 1
ATOM 628 N N . ILE A 1 77 ? 4.882 6.639 23.133 1.00 82.75 77 ILE A N 1
ATOM 629 C CA . ILE A 1 77 ? 5.987 7.250 22.382 1.00 82.75 77 ILE A CA 1
ATOM 630 C C . ILE A 1 77 ? 7.016 7.835 23.348 1.00 82.75 77 ILE A C 1
ATOM 632 O O . ILE A 1 77 ? 8.206 7.613 23.144 1.00 82.75 77 ILE A O 1
ATOM 636 N N . ASP A 1 78 ? 6.588 8.512 24.411 1.00 82.88 78 ASP A N 1
ATOM 637 C CA . ASP A 1 78 ? 7.494 9.066 25.420 1.00 82.88 78 ASP A CA 1
ATOM 638 C C . ASP A 1 78 ? 8.221 7.958 26.206 1.00 82.88 78 ASP A C 1
ATOM 640 O O . ASP A 1 78 ? 9.431 8.054 26.422 1.00 82.88 78 ASP A O 1
ATOM 644 N N . GLU A 1 79 ? 7.546 6.846 26.527 1.00 83.12 79 GLU A N 1
ATOM 645 C CA . GLU A 1 79 ? 8.187 5.623 27.038 1.00 83.12 79 GLU A CA 1
ATOM 646 C C . GLU A 1 79 ? 9.288 5.127 26.083 1.00 83.12 79 GLU A C 1
ATOM 648 O O . GLU A 1 79 ? 10.430 4.922 26.507 1.00 83.12 79 GLU A O 1
ATOM 653 N N . LEU A 1 80 ? 8.987 4.996 24.784 1.00 74.75 80 LEU A N 1
ATOM 654 C CA . LEU A 1 80 ? 9.958 4.564 23.771 1.00 74.75 80 LEU A CA 1
ATOM 655 C C . LEU A 1 80 ? 11.134 5.545 23.627 1.00 74.75 80 LEU A C 1
ATOM 657 O O . LEU A 1 80 ? 12.278 5.093 23.565 1.00 74.75 80 LEU A O 1
ATOM 661 N N . LYS A 1 81 ? 10.889 6.861 23.647 1.00 69.38 81 LYS A N 1
ATOM 662 C CA . LYS A 1 81 ? 11.932 7.906 23.628 1.00 69.38 81 LYS A CA 1
ATOM 663 C C . LYS A 1 81 ? 12.824 7.883 24.869 1.00 69.38 81 LYS A C 1
ATOM 665 O O . LYS A 1 81 ? 14.014 8.163 24.766 1.00 69.38 81 LYS A O 1
ATOM 670 N N . SER A 1 82 ? 12.256 7.566 26.034 1.00 69.06 82 SER A N 1
ATOM 671 C CA . SER A 1 82 ? 12.997 7.472 27.299 1.00 69.06 82 SER A CA 1
ATOM 672 C C . SER A 1 82 ? 13.862 6.209 27.403 1.00 69.06 82 SER A C 1
ATOM 674 O O . SER A 1 82 ? 14.805 6.163 28.195 1.00 69.06 82 SER A O 1
ATOM 676 N N . SER A 1 83 ? 13.563 5.186 26.598 1.00 63.69 83 SER A N 1
ATOM 677 C CA . SER A 1 83 ? 14.383 3.981 26.500 1.00 63.69 83 SER A CA 1
ATOM 678 C C . SER A 1 83 ? 15.698 4.258 25.756 1.00 63.69 83 SER A C 1
ATOM 680 O O . SER A 1 83 ? 15.778 5.135 24.899 1.00 63.69 83 SER A O 1
ATOM 682 N N . SER A 1 84 ? 16.744 3.468 26.019 1.00 49.66 84 SER A N 1
ATOM 683 C CA . SER A 1 84 ? 18.065 3.611 25.374 1.00 49.66 84 SER A CA 1
ATOM 684 C C . SER A 1 84 ? 18.088 3.282 23.867 1.00 49.66 84 SER A C 1
ATOM 686 O O . SER A 1 84 ? 19.156 3.206 23.268 1.00 49.66 84 SER A O 1
ATOM 688 N N . LEU A 1 85 ? 16.918 3.075 23.262 1.00 49.66 85 LEU A N 1
ATOM 689 C CA . LEU A 1 85 ? 16.656 2.753 21.859 1.00 49.66 85 LEU A CA 1
ATOM 690 C C . LEU A 1 85 ? 16.276 4.015 21.059 1.00 49.66 85 LEU A C 1
ATOM 692 O O . LEU A 1 85 ? 15.389 3.972 20.207 1.00 49.66 85 LEU A O 1
ATOM 696 N N . ASN A 1 86 ? 16.931 5.150 21.335 1.00 49.97 86 ASN A N 1
ATOM 697 C CA . ASN A 1 86 ? 16.614 6.443 20.717 1.00 49.97 86 ASN A CA 1
ATOM 698 C C . ASN A 1 86 ? 17.094 6.528 19.249 1.00 49.97 86 ASN A C 1
ATOM 700 O O . ASN A 1 86 ? 18.007 7.273 18.894 1.00 49.97 86 ASN A O 1
ATOM 704 N N . ILE A 1 87 ? 16.466 5.724 18.389 1.00 48.78 87 ILE A N 1
ATOM 705 C CA . ILE A 1 87 ? 16.621 5.731 16.935 1.00 48.78 87 ILE A CA 1
ATOM 706 C C . ILE A 1 87 ? 15.752 6.865 16.383 1.00 48.78 87 ILE A C 1
ATOM 708 O O . ILE A 1 87 ? 14.634 6.637 15.929 1.00 48.78 87 ILE A O 1
ATOM 712 N N . GLY A 1 88 ? 16.256 8.099 16.465 1.00 48.66 88 GLY A N 1
ATOM 713 C CA . GLY A 1 88 ? 15.792 9.229 15.650 1.00 48.66 88 GLY A CA 1
ATOM 714 C C . GLY A 1 88 ? 14.295 9.562 15.713 1.00 48.66 88 GLY A C 1
ATOM 715 O O . GLY A 1 88 ? 13.782 10.157 14.770 1.00 48.66 88 GLY A O 1
ATOM 716 N N . VAL A 1 89 ? 13.573 9.210 16.785 1.00 52.78 89 VAL A N 1
ATOM 717 C CA . VAL A 1 89 ? 12.118 9.458 16.874 1.00 52.78 89 VAL A CA 1
ATOM 718 C C . VAL A 1 89 ? 11.821 10.960 16.817 1.00 52.78 89 VAL A C 1
ATOM 720 O O . VAL A 1 89 ? 10.859 11.379 16.179 1.00 52.78 89 VAL A O 1
ATOM 723 N N . ASP A 1 90 ? 12.682 11.787 17.414 1.00 51.38 90 ASP A N 1
ATOM 724 C CA . ASP A 1 90 ? 12.588 13.244 17.304 1.00 51.38 90 ASP A CA 1
ATOM 725 C C . ASP A 1 90 ? 12.955 13.763 15.904 1.00 51.38 90 ASP A C 1
ATOM 727 O O . ASP A 1 90 ? 12.386 14.755 15.466 1.00 51.38 90 ASP A O 1
ATOM 731 N N . GLU A 1 91 ? 13.825 13.084 15.152 1.00 51.06 91 GLU A N 1
ATOM 732 C CA . GLU A 1 91 ? 14.167 13.461 13.772 1.00 51.06 91 GLU A CA 1
ATOM 733 C C . GLU A 1 91 ? 13.026 13.105 12.797 1.00 51.06 91 GLU A C 1
ATOM 735 O O . GLU A 1 91 ? 12.654 13.917 11.950 1.00 51.06 91 GLU A O 1
ATOM 740 N N . LEU A 1 92 ? 12.367 11.959 12.997 1.00 50.50 92 LEU A N 1
ATOM 741 C CA . LEU A 1 92 ? 11.130 11.573 12.302 1.00 50.50 92 LEU A CA 1
ATOM 742 C C . LEU A 1 92 ? 9.947 12.507 12.611 1.00 50.50 92 LEU A C 1
ATOM 744 O O . LEU A 1 92 ? 9.148 12.796 11.724 1.00 50.50 92 LEU A O 1
ATOM 748 N N . LEU A 1 93 ? 9.822 12.989 13.853 1.00 52.31 93 LEU A N 1
ATOM 749 C CA . LEU A 1 93 ? 8.719 13.867 14.266 1.00 52.31 93 LEU A CA 1
ATOM 750 C C . LEU A 1 93 ? 8.958 15.353 13.953 1.00 52.31 93 LEU A C 1
ATOM 752 O O . LEU A 1 93 ? 7.996 16.064 13.665 1.00 52.31 93 LEU A O 1
ATOM 756 N N . ALA A 1 94 ? 10.201 15.841 14.024 1.00 51.47 94 ALA A N 1
ATOM 757 C CA . ALA A 1 94 ? 10.515 17.266 13.884 1.00 51.47 94 ALA A CA 1
ATOM 758 C C . ALA A 1 94 ? 10.917 17.687 12.465 1.00 51.47 94 ALA A C 1
ATOM 760 O O . ALA A 1 94 ? 10.765 18.858 12.120 1.00 51.47 94 ALA A O 1
ATOM 761 N N . SER A 1 95 ? 11.441 16.776 11.639 1.00 44.72 95 SER A N 1
ATOM 762 C CA . SER A 1 95 ? 12.023 17.161 10.345 1.00 44.72 95 SER A CA 1
ATOM 763 C C . SER A 1 95 ? 10.995 17.608 9.305 1.00 44.72 95 SER A C 1
ATOM 765 O O . SER A 1 95 ? 11.354 18.318 8.366 1.00 44.72 95 SER A O 1
ATOM 767 N N . GLY A 1 96 ? 9.735 17.167 9.426 1.00 46.34 96 GLY A N 1
ATOM 768 C CA . GLY A 1 96 ? 8.724 17.349 8.381 1.00 46.34 96 GLY A CA 1
ATOM 769 C C . GLY A 1 96 ? 9.150 16.769 7.027 1.00 46.34 96 GLY A C 1
ATOM 770 O O . GLY A 1 96 ? 8.589 17.152 6.000 1.00 46.34 96 GLY A O 1
ATOM 771 N N . GLN A 1 97 ? 10.161 15.889 7.010 1.00 49.53 97 GLN A N 1
ATOM 772 C CA . GLN A 1 97 ? 10.685 15.303 5.788 1.00 49.53 97 GLN A CA 1
ATOM 773 C C . GLN A 1 97 ? 9.595 14.462 5.134 1.00 49.53 97 GLN A C 1
ATOM 775 O O . GLN A 1 97 ? 9.076 13.507 5.711 1.00 49.53 97 GLN A O 1
ATOM 780 N N . THR A 1 98 ? 9.282 14.809 3.890 1.00 59.22 98 THR A N 1
ATOM 781 C CA . THR A 1 98 ? 8.671 13.874 2.950 1.00 59.22 98 THR A CA 1
ATOM 782 C C . THR A 1 98 ? 9.514 12.605 2.940 1.00 59.22 98 THR A C 1
ATOM 784 O O . THR A 1 98 ? 10.698 12.670 2.602 1.00 59.22 98 THR A O 1
ATOM 787 N N . GLU A 1 99 ? 8.913 11.480 3.338 1.00 74.00 99 GLU A N 1
ATOM 788 C CA . GLU A 1 99 ? 9.550 10.161 3.304 1.00 74.00 99 GLU A CA 1
ATOM 789 C C . GLU A 1 99 ? 10.203 9.936 1.931 1.00 74.00 99 GLU A C 1
ATOM 791 O O . GLU A 1 99 ? 9.641 10.312 0.898 1.00 74.00 99 GLU A O 1
ATOM 796 N N . SER A 1 100 ? 11.408 9.355 1.906 1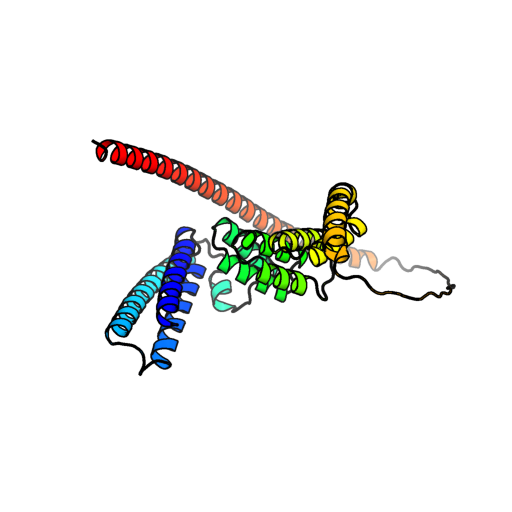.00 85.94 100 SER A N 1
ATOM 797 C CA . SER A 1 100 ? 12.110 9.136 0.639 1.00 85.94 100 SER A CA 1
ATOM 798 C C . SER A 1 100 ? 11.294 8.218 -0.278 1.00 85.94 100 SER A C 1
ATOM 800 O O . SER A 1 100 ? 10.516 7.377 0.183 1.00 85.94 100 SER A O 1
ATOM 802 N N . ALA A 1 101 ? 11.497 8.348 -1.590 1.00 87.75 101 ALA A N 1
ATOM 803 C CA . ALA A 1 101 ? 10.792 7.533 -2.576 1.00 87.75 101 ALA A CA 1
ATOM 804 C C . ALA A 1 101 ? 10.999 6.018 -2.333 1.00 87.75 101 ALA A C 1
ATOM 806 O O . ALA A 1 101 ? 10.080 5.224 -2.525 1.00 87.75 101 ALA A O 1
ATOM 807 N N . GLU A 1 102 ? 12.177 5.631 -1.831 1.00 88.38 102 GLU A N 1
ATOM 808 C CA . GLU A 1 102 ? 12.487 4.261 -1.416 1.00 88.38 102 GLU A CA 1
ATOM 809 C C . GLU A 1 102 ? 11.771 3.854 -0.122 1.00 88.38 102 GLU A C 1
ATOM 811 O O . GLU A 1 102 ? 11.158 2.787 -0.082 1.00 88.38 102 GLU A O 1
ATOM 816 N N . THR A 1 103 ? 11.776 4.699 0.916 1.00 84.06 103 THR A N 1
ATOM 817 C CA . THR A 1 103 ? 11.057 4.425 2.172 1.00 84.06 103 THR A CA 1
ATOM 818 C C . THR A 1 103 ? 9.565 4.222 1.913 1.00 84.06 103 THR A C 1
ATOM 820 O O . THR A 1 103 ? 8.983 3.264 2.418 1.00 84.06 103 THR A O 1
ATOM 823 N N . LEU A 1 104 ? 8.957 5.065 1.072 1.00 86.31 104 LEU A N 1
ATOM 824 C CA . LEU A 1 104 ? 7.559 4.936 0.651 1.00 86.31 104 LEU A CA 1
ATOM 825 C C . LEU A 1 104 ? 7.298 3.616 -0.085 1.00 86.31 104 LEU A C 1
ATOM 827 O O . LEU A 1 104 ? 6.303 2.948 0.196 1.00 86.31 104 LEU A O 1
ATOM 831 N N . PHE A 1 105 ? 8.196 3.197 -0.982 1.00 91.44 105 PHE A N 1
ATOM 832 C CA . PHE A 1 105 ? 8.075 1.908 -1.664 1.00 91.44 105 PHE A CA 1
ATOM 833 C C . PHE A 1 105 ? 8.149 0.725 -0.683 1.00 91.44 105 PHE A C 1
ATOM 835 O O . PHE A 1 105 ? 7.257 -0.124 -0.681 1.00 91.44 105 PHE A O 1
ATOM 842 N N . GLN A 1 106 ? 9.153 0.686 0.201 1.00 87.50 106 GLN A N 1
ATOM 843 C CA . GLN A 1 106 ? 9.311 -0.399 1.182 1.00 87.50 106 GLN A CA 1
ATOM 844 C C . GLN A 1 106 ? 8.127 -0.467 2.158 1.00 87.50 106 GLN A C 1
ATOM 846 O O . GLN A 1 106 ? 7.581 -1.542 2.423 1.00 87.50 106 GLN A O 1
ATOM 851 N N . LYS A 1 107 ? 7.666 0.695 2.633 1.00 85.25 107 LYS A N 1
ATOM 852 C CA . LYS A 1 107 ? 6.464 0.846 3.460 1.00 85.25 107 LYS A CA 1
ATOM 853 C C . LYS A 1 107 ? 5.228 0.307 2.746 1.00 85.25 107 LYS A C 1
ATOM 855 O O . LYS A 1 107 ? 4.457 -0.438 3.346 1.00 85.25 107 LYS A O 1
ATOM 860 N N . ALA A 1 108 ? 5.062 0.604 1.457 1.00 89.06 108 ALA A N 1
ATOM 861 C CA . ALA A 1 108 ? 3.955 0.077 0.672 1.00 89.06 108 ALA A CA 1
ATOM 862 C C . ALA A 1 108 ? 3.989 -1.447 0.508 1.00 89.06 108 ALA A C 1
ATOM 864 O O . ALA A 1 108 ? 2.948 -2.092 0.632 1.00 89.06 108 ALA A O 1
ATOM 865 N N . VAL A 1 109 ? 5.169 -2.026 0.258 1.00 89.88 109 VAL A N 1
ATOM 866 C CA . VAL A 1 109 ? 5.339 -3.485 0.180 1.00 89.88 109 VAL A CA 1
ATOM 867 C C . VAL A 1 109 ? 4.919 -4.125 1.503 1.00 89.88 109 VAL A C 1
ATOM 869 O O . VAL A 1 109 ? 4.078 -5.022 1.490 1.00 89.88 109 VAL A O 1
ATOM 872 N N . GLY A 1 110 ? 5.404 -3.613 2.641 1.00 80.06 110 GLY A N 1
ATOM 873 C CA . GLY A 1 110 ? 4.997 -4.087 3.968 1.00 80.06 110 GLY A CA 1
ATOM 874 C C . GLY A 1 110 ? 3.486 -3.979 4.209 1.00 80.06 110 GLY A C 1
ATOM 875 O O . GLY A 1 110 ? 2.859 -4.937 4.655 1.00 80.06 110 GLY A O 1
ATOM 876 N N . LEU A 1 111 ? 2.871 -2.850 3.845 1.00 82.12 111 LEU A N 1
ATOM 877 C CA . LEU A 1 111 ? 1.427 -2.633 3.986 1.00 82.12 111 LEU A CA 1
ATOM 878 C C . LEU A 1 111 ? 0.591 -3.592 3.137 1.00 82.12 111 LEU A C 1
ATOM 880 O O . LEU A 1 111 ? -0.421 -4.106 3.610 1.00 82.12 111 LEU A O 1
ATOM 884 N N . LYS A 1 112 ? 1.028 -3.889 1.911 1.00 87.88 112 LYS A N 1
ATOM 885 C CA . LYS A 1 112 ? 0.386 -4.882 1.044 1.00 87.88 112 LYS A CA 1
ATOM 886 C C . LYS A 1 112 ? 0.444 -6.286 1.664 1.00 87.88 112 LYS A C 1
ATOM 888 O O . LYS A 1 112 ? -0.574 -6.972 1.647 1.00 87.88 112 LYS A O 1
ATOM 893 N N . GLU A 1 113 ? 1.572 -6.698 2.252 1.00 84.44 113 GLU A N 1
ATOM 894 C CA . GLU A 1 113 ? 1.667 -7.989 2.966 1.00 84.44 113 GLU A CA 1
ATOM 895 C C . GLU A 1 113 ? 0.772 -8.035 4.227 1.00 84.44 113 GLU A C 1
ATOM 897 O O . GLU A 1 113 ? 0.263 -9.095 4.586 1.00 84.44 113 GLU A O 1
ATOM 902 N N . LEU A 1 114 ? 0.500 -6.885 4.862 1.00 78.69 114 LEU A N 1
ATOM 903 C CA . LEU A 1 114 ? -0.484 -6.744 5.951 1.00 78.69 114 LEU A CA 1
ATOM 904 C C . LEU A 1 114 ? -1.947 -6.657 5.469 1.00 78.69 114 LEU A C 1
ATOM 906 O O . LEU A 1 114 ? -2.859 -6.514 6.283 1.00 78.69 114 LEU A O 1
ATOM 910 N N . GLY A 1 115 ? -2.198 -6.719 4.159 1.00 80.38 115 GLY A N 1
ATOM 911 C CA . GLY A 1 115 ? -3.534 -6.577 3.576 1.00 80.38 115 GLY A CA 1
ATOM 912 C C . GLY A 1 115 ? -4.081 -5.142 3.555 1.00 80.38 115 GLY A C 1
ATOM 913 O O . GLY A 1 115 ? -5.265 -4.938 3.290 1.00 80.38 115 GLY A O 1
ATOM 914 N N . MET A 1 116 ? -3.239 -4.140 3.811 1.00 79.50 116 MET A N 1
ATOM 915 C CA . MET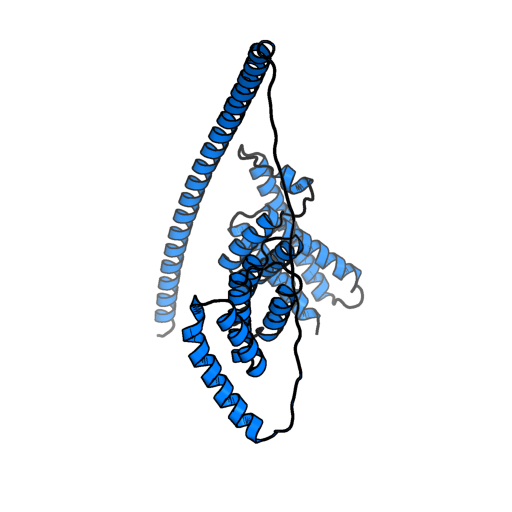 A 1 116 ? -3.583 -2.715 3.876 1.00 79.50 116 MET A CA 1
ATOM 916 C C . MET A 1 116 ? -3.384 -2.062 2.502 1.00 79.50 116 MET A C 1
ATOM 918 O O . MET A 1 116 ? -2.491 -1.243 2.280 1.00 79.50 116 MET A O 1
ATOM 922 N N . TYR A 1 117 ? -4.174 -2.524 1.533 1.00 86.88 117 TYR A N 1
ATOM 923 C CA . TYR A 1 117 ? -3.919 -2.280 0.112 1.00 86.88 117 TYR A CA 1
ATOM 924 C C . TYR A 1 117 ? -4.141 -0.831 -0.334 1.00 86.88 117 TYR A C 1
ATOM 926 O O . TYR A 1 117 ? -3.423 -0.370 -1.218 1.00 86.88 117 TYR A O 1
ATOM 934 N N . ASP A 1 118 ? -5.075 -0.099 0.275 1.00 84.88 118 ASP A N 1
ATOM 935 C CA . ASP A 1 118 ? -5.335 1.303 -0.078 1.00 84.88 118 ASP A CA 1
ATOM 936 C C . ASP A 1 118 ? -4.193 2.209 0.400 1.00 84.88 118 ASP A C 1
ATOM 938 O O . ASP A 1 118 ? -3.701 3.061 -0.347 1.00 84.88 118 ASP A O 1
ATOM 942 N N . GLU A 1 119 ? -3.698 1.980 1.621 1.00 82.75 119 GLU A N 1
ATOM 943 C CA . GLU A 1 119 ? -2.476 2.605 2.120 1.00 82.75 119 GLU A CA 1
ATOM 944 C C . GLU A 1 119 ? -1.265 2.213 1.263 1.00 82.75 119 GLU A C 1
ATOM 946 O O . GLU A 1 119 ? -0.483 3.091 0.894 1.00 82.75 119 GLU A O 1
ATOM 951 N N . ALA A 1 120 ? -1.115 0.936 0.892 1.00 88.69 120 ALA A N 1
ATOM 952 C CA . ALA A 1 120 ? -0.035 0.489 0.012 1.00 88.69 120 ALA A CA 1
ATOM 953 C C . ALA A 1 120 ? -0.066 1.223 -1.340 1.00 88.69 120 ALA A C 1
ATOM 955 O O . ALA A 1 120 ? 0.935 1.811 -1.744 1.00 88.69 120 ALA A O 1
ATOM 956 N N . LEU A 1 121 ? -1.226 1.287 -2.001 1.00 93.00 121 LEU A N 1
ATOM 957 C CA . LEU A 1 121 ? -1.410 2.021 -3.257 1.00 93.00 121 LEU A CA 1
ATOM 958 C C . LEU A 1 121 ? -1.094 3.511 -3.115 1.00 93.00 121 LEU A C 1
ATOM 960 O O . LEU A 1 121 ? -0.444 4.082 -3.991 1.00 93.00 121 LEU A O 1
ATOM 964 N N . SER A 1 122 ? -1.509 4.146 -2.016 1.00 89.81 122 SER A N 1
ATOM 965 C CA . SER A 1 122 ? -1.176 5.548 -1.747 1.00 89.81 122 SER A CA 1
ATOM 966 C C . SER A 1 122 ? 0.338 5.769 -1.657 1.00 89.81 122 SER A C 1
ATOM 968 O O . SER A 1 122 ? 0.846 6.729 -2.234 1.00 89.81 122 SER A O 1
ATOM 970 N N . ASN A 1 123 ? 1.062 4.878 -0.974 1.00 87.94 123 ASN A N 1
ATOM 971 C CA . ASN A 1 123 ? 2.515 4.972 -0.825 1.00 87.94 123 ASN A CA 1
ATOM 972 C C . ASN A 1 123 ? 3.252 4.650 -2.146 1.00 87.94 123 ASN A C 1
ATOM 974 O O . ASN A 1 123 ? 4.172 5.380 -2.508 1.00 87.94 123 ASN A O 1
ATOM 978 N N . LEU A 1 124 ? 2.811 3.648 -2.925 1.00 93.94 124 LEU A N 1
ATOM 979 C CA . LEU A 1 124 ? 3.375 3.335 -4.254 1.00 93.94 124 LEU A CA 1
ATOM 980 C C . LEU A 1 124 ? 3.222 4.499 -5.236 1.00 93.94 124 LEU A C 1
ATOM 982 O O . LEU A 1 124 ? 4.161 4.831 -5.959 1.00 93.94 124 LEU A O 1
ATOM 986 N N . ARG A 1 125 ? 2.047 5.139 -5.256 1.00 93.62 125 ARG A N 1
ATOM 987 C CA . ARG A 1 125 ? 1.780 6.314 -6.097 1.00 93.62 125 ARG A CA 1
ATOM 988 C C . ARG A 1 125 ? 2.679 7.487 -5.721 1.00 93.62 125 ARG A C 1
ATOM 990 O O . ARG A 1 125 ? 3.143 8.187 -6.615 1.00 93.62 125 ARG A O 1
ATOM 997 N N . GLU A 1 126 ? 2.941 7.702 -4.434 1.00 90.88 126 GLU A N 1
ATOM 998 C CA . GLU A 1 126 ? 3.818 8.787 -3.982 1.00 90.88 126 GLU A CA 1
ATOM 999 C C . GLU A 1 126 ? 5.297 8.491 -4.271 1.00 90.88 126 GLU A C 1
ATOM 1001 O O . GLU A 1 126 ? 5.979 9.334 -4.853 1.00 90.88 126 GLU A O 1
ATOM 1006 N N . ALA A 1 127 ? 5.766 7.264 -4.015 1.00 91.62 127 ALA A N 1
ATOM 1007 C CA . ALA A 1 127 ? 7.092 6.796 -4.432 1.00 91.62 127 ALA A CA 1
ATOM 1008 C C . ALA A 1 127 ? 7.320 6.992 -5.945 1.00 91.62 127 ALA A C 1
ATOM 1010 O O . ALA A 1 127 ? 8.349 7.515 -6.373 1.00 91.62 127 ALA A O 1
ATOM 1011 N N . LEU A 1 128 ? 6.321 6.643 -6.764 1.00 91.25 128 LEU A N 1
ATOM 1012 C CA . LEU A 1 128 ? 6.343 6.786 -8.223 1.00 91.25 128 LEU A CA 1
ATOM 1013 C C . LEU A 1 128 ? 6.352 8.256 -8.703 1.00 91.25 128 LEU A C 1
ATOM 1015 O O . LEU A 1 128 ? 6.873 8.537 -9.790 1.00 91.25 128 LEU A O 1
ATOM 1019 N N . LYS A 1 129 ? 5.790 9.200 -7.930 1.00 90.25 129 LYS A N 1
ATOM 1020 C CA . LYS A 1 129 ? 5.897 10.653 -8.190 1.00 90.25 129 LYS A CA 1
ATOM 1021 C C . LYS A 1 129 ? 7.266 11.204 -7.802 1.00 90.25 129 LYS A C 1
ATOM 1023 O O . LYS A 1 129 ? 7.814 12.013 -8.540 1.00 90.25 129 LYS A O 1
ATOM 1028 N N . LEU A 1 130 ? 7.814 10.747 -6.676 1.00 88.94 130 LEU A N 1
ATOM 1029 C CA . LEU A 1 130 ? 9.122 11.155 -6.153 1.00 88.94 130 LEU A CA 1
ATOM 1030 C C . LEU A 1 130 ? 10.307 10.500 -6.892 1.00 88.94 130 LEU A C 1
ATOM 1032 O O . LEU A 1 130 ? 11.455 10.701 -6.509 1.00 88.94 130 LEU A O 1
ATOM 1036 N N . GLY A 1 131 ? 10.040 9.751 -7.967 1.00 88.50 131 GLY A N 1
ATOM 1037 C CA . GLY A 1 131 ? 11.060 9.240 -8.883 1.00 88.50 131 GLY A CA 1
ATOM 1038 C C . GLY A 1 131 ? 11.589 7.840 -8.569 1.00 88.50 131 GLY A C 1
ATOM 1039 O O . GLY A 1 131 ? 12.614 7.467 -9.129 1.00 88.50 131 GLY A O 1
ATOM 1040 N N . TYR A 1 132 ? 10.919 7.051 -7.719 1.00 90.75 132 TYR A N 1
ATOM 1041 C CA . TYR A 1 132 ? 11.296 5.646 -7.526 1.00 90.75 132 TYR A CA 1
ATOM 1042 C C . TYR A 1 132 ? 11.112 4.812 -8.808 1.00 90.75 132 TYR A C 1
ATOM 1044 O O . TYR A 1 132 ? 10.295 5.150 -9.672 1.00 90.75 132 TYR A O 1
ATOM 1052 N N . GLU A 1 133 ? 11.850 3.698 -8.888 1.00 91.38 133 GLU A N 1
ATOM 1053 C CA . GLU A 1 133 ? 11.822 2.682 -9.951 1.00 91.38 133 GLU A CA 1
ATOM 1054 C C . GLU A 1 133 ? 10.397 2.401 -10.458 1.00 91.38 133 GLU A C 1
ATOM 1056 O O . GLU A 1 133 ? 9.585 1.734 -9.805 1.00 91.38 133 GLU A O 1
ATOM 1061 N N . ALA A 1 134 ? 10.087 2.907 -11.654 1.00 91.56 134 ALA A N 1
ATOM 1062 C CA . ALA A 1 134 ? 8.722 2.893 -12.165 1.00 91.56 134 ALA A CA 1
ATOM 1063 C C . ALA A 1 134 ? 8.205 1.472 -12.430 1.00 91.56 134 ALA A C 1
ATOM 1065 O O . ALA A 1 134 ? 7.047 1.182 -12.139 1.00 91.56 134 ALA A O 1
ATOM 1066 N N . HIS A 1 135 ? 9.062 0.571 -12.921 1.00 93.44 135 HIS A N 1
ATOM 1067 C CA . HIS A 1 135 ? 8.726 -0.846 -13.101 1.00 93.44 135 HIS A CA 1
ATOM 1068 C C . HIS A 1 135 ? 8.300 -1.492 -11.779 1.00 93.44 135 HIS A C 1
ATOM 1070 O O . HIS A 1 135 ? 7.207 -2.052 -11.706 1.00 93.44 135 HIS A O 1
ATOM 1076 N N . SER A 1 136 ? 9.105 -1.333 -10.726 1.00 93.62 136 SER A N 1
ATOM 1077 C CA . SER A 1 136 ? 8.831 -1.862 -9.385 1.00 93.62 136 SER A CA 1
ATOM 1078 C C . SER A 1 136 ? 7.502 -1.351 -8.825 1.00 93.62 136 SER A C 1
ATOM 1080 O O . SER A 1 136 ? 6.662 -2.147 -8.400 1.00 93.62 136 SER A O 1
ATOM 1082 N N . CYS A 1 137 ? 7.257 -0.038 -8.894 1.00 93.94 137 CYS A N 1
ATOM 1083 C CA . CYS A 1 137 ? 5.992 0.551 -8.451 1.00 93.94 137 CYS A CA 1
ATOM 1084 C C . CYS A 1 137 ? 4.783 0.017 -9.237 1.00 93.94 137 CYS A C 1
ATOM 1086 O O . CYS A 1 137 ? 3.783 -0.355 -8.629 1.00 93.94 137 CYS A O 1
ATOM 1088 N N . LEU A 1 138 ? 4.858 -0.059 -10.571 1.00 94.19 138 LEU A N 1
ATOM 1089 C CA . LEU A 1 138 ? 3.740 -0.511 -11.412 1.00 94.19 138 LEU A CA 1
ATOM 1090 C C . LEU A 1 138 ? 3.423 -2.004 -11.219 1.00 94.19 138 LEU A C 1
ATOM 1092 O O . LEU A 1 138 ? 2.253 -2.390 -11.219 1.00 94.19 138 LEU A O 1
ATOM 1096 N N . ILE A 1 139 ? 4.444 -2.838 -10.993 1.00 93.81 139 ILE A N 1
ATOM 1097 C CA . ILE A 1 139 ? 4.289 -4.260 -10.647 1.00 93.81 139 ILE A CA 1
ATOM 1098 C C . ILE A 1 139 ? 3.544 -4.420 -9.313 1.00 93.81 139 ILE A C 1
ATOM 1100 O O . ILE A 1 139 ? 2.619 -5.233 -9.224 1.00 93.81 139 ILE A O 1
ATOM 1104 N N . GLU A 1 140 ? 3.898 -3.645 -8.285 1.00 94.12 140 GLU A N 1
ATOM 1105 C CA . GLU A 1 140 ? 3.219 -3.715 -6.985 1.00 94.12 140 GLU A CA 1
ATOM 1106 C C . GLU A 1 140 ? 1.818 -3.081 -7.008 1.00 94.12 140 GLU A C 1
ATOM 1108 O O . GLU A 1 140 ? 0.907 -3.634 -6.393 1.00 94.12 140 GLU A O 1
ATOM 1113 N N . ILE A 1 141 ? 1.586 -2.008 -7.779 1.00 94.12 141 ILE A N 1
ATOM 1114 C CA . ILE A 1 141 ? 0.242 -1.429 -7.994 1.00 94.12 141 ILE A CA 1
ATOM 1115 C C . ILE A 1 141 ? -0.686 -2.476 -8.624 1.00 94.12 141 ILE A C 1
ATOM 1117 O O . ILE A 1 141 ? -1.783 -2.721 -8.114 1.00 94.12 141 ILE A O 1
ATOM 1121 N N . TYR A 1 142 ? -0.220 -3.164 -9.674 1.00 92.69 142 TYR A N 1
ATOM 1122 C CA . TYR A 1 142 ? -0.949 -4.281 -10.275 1.00 92.69 142 TYR A CA 1
ATOM 1123 C C . TYR A 1 142 ? -1.236 -5.386 -9.250 1.00 92.69 142 TYR A C 1
ATOM 1125 O O . TYR A 1 142 ? -2.375 -5.836 -9.142 1.00 92.69 142 TYR A O 1
ATOM 1133 N N . ARG A 1 143 ? -0.243 -5.802 -8.450 1.00 90.94 143 ARG A N 1
ATOM 1134 C CA . ARG A 1 143 ? -0.421 -6.834 -7.407 1.00 90.94 143 ARG A CA 1
ATOM 1135 C C . ARG A 1 143 ? -1.429 -6.432 -6.327 1.00 90.94 143 ARG A C 1
ATOM 1137 O O . ARG A 1 143 ? -2.137 -7.301 -5.828 1.00 90.94 143 ARG A O 1
ATOM 1144 N N . CYS A 1 144 ? -1.521 -5.147 -5.987 1.00 89.25 144 CYS A N 1
ATOM 1145 C CA . CYS A 1 144 ? -2.493 -4.650 -5.014 1.00 89.25 144 CYS A CA 1
ATOM 1146 C C . CYS A 1 144 ? -3.938 -4.684 -5.540 1.00 89.25 144 CYS A C 1
ATOM 1148 O O . CYS A 1 144 ? -4.845 -4.930 -4.750 1.00 89.25 144 CYS A O 1
ATOM 1150 N N . ARG A 1 145 ? -4.166 -4.446 -6.843 1.00 87.31 145 ARG A N 1
ATOM 1151 C CA . ARG A 1 145 ? -5.518 -4.270 -7.425 1.00 87.31 145 ARG A CA 1
ATOM 1152 C C . ARG A 1 145 ? -6.036 -5.451 -8.254 1.00 87.31 145 ARG A C 1
ATOM 1154 O O . ARG A 1 145 ? -7.247 -5.595 -8.397 1.00 87.31 145 ARG A O 1
ATOM 1161 N N . ALA A 1 146 ? -5.163 -6.303 -8.793 1.00 76.50 146 ALA A N 1
ATOM 1162 C CA . ALA A 1 146 ? -5.555 -7.353 -9.733 1.00 76.50 146 ALA A CA 1
ATOM 1163 C C . ALA A 1 146 ? -6.594 -8.326 -9.142 1.00 76.50 146 ALA A C 1
ATOM 1165 O O . ALA A 1 146 ? -6.303 -9.070 -8.205 1.00 76.50 146 ALA A O 1
ATOM 1166 N N . GLY A 1 147 ? -7.785 -8.377 -9.754 1.00 69.94 147 GLY A N 1
ATOM 1167 C CA . GLY A 1 147 ? -8.872 -9.271 -9.329 1.00 69.94 147 GLY A CA 1
ATOM 1168 C C . GLY A 1 147 ? -9.812 -8.701 -8.261 1.00 69.94 147 GLY A C 1
ATOM 1169 O O . GLY A 1 147 ? -10.356 -9.475 -7.479 1.00 69.94 147 GLY A O 1
ATOM 1170 N N . ARG A 1 148 ? -9.995 -7.374 -8.220 1.00 75.88 148 ARG A N 1
ATOM 1171 C CA . ARG A 1 148 ? -10.926 -6.670 -7.310 1.00 75.88 148 ARG A CA 1
ATOM 1172 C C . ARG A 1 148 ? -12.054 -5.927 -8.026 1.00 75.88 148 ARG A C 1
ATOM 1174 O O . ARG A 1 148 ? -12.550 -4.934 -7.517 1.00 75.88 148 ARG A O 1
ATOM 1181 N N . ASP A 1 149 ? -12.395 -6.367 -9.232 1.00 75.62 149 ASP A N 1
ATOM 1182 C CA . ASP A 1 149 ? -13.407 -5.754 -10.106 1.00 75.62 149 ASP A CA 1
ATOM 1183 C C . ASP A 1 149 ? -13.129 -4.284 -10.518 1.00 75.62 149 ASP A C 1
ATOM 1185 O O . ASP A 1 149 ? -13.959 -3.642 -11.156 1.00 75.62 149 ASP A O 1
ATOM 1189 N N . GLU A 1 150 ? -11.916 -3.780 -10.257 1.00 80.62 150 GLU A N 1
ATOM 1190 C CA . GLU A 1 150 ? -11.408 -2.455 -10.663 1.00 80.62 150 GLU A CA 1
ATOM 1191 C C . GLU A 1 150 ? -10.445 -2.520 -11.872 1.00 80.62 150 GLU A C 1
ATOM 1193 O O . GLU A 1 150 ? -9.565 -1.672 -12.035 1.00 80.62 150 GLU A O 1
ATOM 1198 N N . ASP A 1 151 ? -10.555 -3.558 -12.710 1.00 85.19 151 ASP A N 1
ATOM 1199 C CA . ASP A 1 151 ? -9.562 -3.836 -13.761 1.00 85.19 151 ASP A CA 1
ATOM 1200 C C . ASP A 1 151 ? -9.458 -2.691 -14.810 1.00 85.19 151 ASP A C 1
ATOM 1202 O O . ASP A 1 151 ? -8.384 -2.498 -15.376 1.00 85.19 151 ASP A O 1
ATOM 1206 N N . GLU A 1 152 ? -10.509 -1.883 -15.025 1.00 85.88 152 GLU A N 1
ATOM 1207 C CA . GLU A 1 152 ? -10.502 -0.738 -15.966 1.00 85.88 152 GLU A CA 1
ATOM 1208 C C . GLU A 1 152 ? -9.693 0.469 -15.453 1.00 85.88 152 GLU A C 1
ATOM 1210 O O . GLU A 1 152 ? -8.819 0.976 -16.159 1.00 85.88 152 GLU A O 1
ATOM 1215 N N . ASP A 1 153 ? -9.918 0.892 -14.206 1.00 87.25 153 ASP A N 1
ATOM 1216 C CA . ASP A 1 153 ? -9.143 1.963 -13.560 1.00 87.25 153 ASP A CA 1
ATOM 1217 C C . ASP A 1 153 ? -7.660 1.573 -13.416 1.00 87.25 153 ASP A C 1
ATOM 1219 O O . ASP A 1 153 ? -6.775 2.430 -13.378 1.00 87.25 153 ASP A O 1
ATOM 1223 N N . LEU A 1 154 ? -7.375 0.271 -13.294 1.00 90.31 154 LEU A N 1
ATOM 1224 C CA . LEU A 1 154 ? -6.015 -0.260 -13.259 1.00 90.31 154 LEU A CA 1
ATOM 1225 C C . LEU A 1 154 ? -5.346 -0.236 -14.645 1.00 90.31 154 LEU A C 1
ATOM 1227 O O . LEU A 1 154 ? -4.145 0.026 -14.719 1.00 90.31 154 LEU A O 1
ATOM 1231 N N . ILE A 1 155 ? -6.089 -0.468 -15.735 1.00 90.56 155 ILE A N 1
ATOM 1232 C CA . ILE A 1 155 ? -5.571 -0.307 -17.105 1.00 90.56 155 ILE A CA 1
ATOM 1233 C C . ILE A 1 155 ? -5.120 1.141 -17.326 1.00 90.56 155 ILE A C 1
ATOM 1235 O O . ILE A 1 155 ? -3.970 1.359 -17.708 1.00 90.56 155 ILE A O 1
ATOM 1239 N N . GLU A 1 156 ? -5.970 2.127 -17.020 1.00 90.75 156 GLU A N 1
ATOM 1240 C CA . GLU A 1 156 ? -5.620 3.545 -17.190 1.00 90.75 156 GLU A CA 1
ATOM 1241 C C . GLU A 1 156 ? -4.409 3.949 -16.328 1.00 90.75 156 GLU A C 1
ATOM 1243 O O . GLU A 1 156 ? -3.498 4.635 -16.804 1.00 90.75 156 GLU A O 1
ATOM 1248 N N . GLU A 1 157 ? -4.356 3.497 -15.072 1.00 91.56 157 GLU A N 1
ATOM 1249 C CA . GLU A 1 157 ? -3.238 3.773 -14.166 1.00 91.56 157 GLU A CA 1
ATOM 1250 C C . GLU A 1 157 ? -1.905 3.211 -14.694 1.00 91.56 157 GLU A C 1
ATOM 1252 O O . GLU A 1 157 ? -0.891 3.916 -14.691 1.00 91.56 157 GLU A O 1
ATOM 1257 N N . LEU A 1 158 ? -1.900 1.978 -15.210 1.00 91.38 158 LEU A N 1
ATOM 1258 C CA . LEU A 1 158 ? -0.706 1.349 -15.781 1.00 91.38 158 LEU A CA 1
ATOM 1259 C C . LEU A 1 158 ? -0.299 1.971 -17.128 1.00 91.38 158 LEU A C 1
ATOM 1261 O O . LEU A 1 158 ? 0.891 2.189 -17.360 1.00 91.38 158 LEU A O 1
ATOM 1265 N N . GLU A 1 159 ? -1.256 2.313 -17.997 1.00 90.81 159 GLU A N 1
ATOM 1266 C CA . GLU A 1 159 ? -0.992 3.047 -19.242 1.00 90.81 159 GLU A CA 1
ATOM 1267 C C . GLU A 1 159 ? -0.352 4.413 -18.977 1.00 90.81 159 GLU A C 1
ATOM 1269 O O . GLU A 1 159 ? 0.613 4.795 -19.641 1.00 90.81 159 GLU A O 1
ATOM 1274 N N . ASN A 1 160 ? -0.881 5.165 -18.010 1.00 88.50 160 ASN A N 1
ATOM 1275 C CA . ASN A 1 160 ? -0.331 6.460 -17.618 1.00 88.50 160 ASN A CA 1
ATOM 1276 C C . ASN A 1 160 ? 1.029 6.308 -16.919 1.00 88.50 160 ASN A C 1
ATOM 1278 O O . ASN A 1 160 ? 1.907 7.147 -17.112 1.00 88.50 160 ASN A O 1
ATOM 1282 N N . GLY A 1 161 ? 1.246 5.207 -16.197 1.00 83.50 161 GLY A N 1
ATOM 1283 C CA . GLY A 1 161 ? 2.545 4.825 -15.645 1.00 83.50 161 GLY A CA 1
ATOM 1284 C C . GLY A 1 161 ? 3.636 4.584 -16.695 1.00 83.50 161 GLY A C 1
ATOM 1285 O O . GLY A 1 161 ? 4.797 4.894 -16.435 1.00 83.50 161 GLY A O 1
ATOM 1286 N N . LEU A 1 162 ? 3.278 4.079 -17.881 1.00 83.50 162 LEU A N 1
ATOM 1287 C CA . LEU A 1 162 ? 4.207 3.855 -18.998 1.00 83.50 162 LEU A CA 1
ATOM 1288 C C . LEU A 1 162 ? 4.573 5.135 -19.771 1.00 83.50 162 LEU A C 1
ATOM 1290 O O . LEU A 1 162 ? 5.634 5.197 -20.395 1.00 83.50 162 LEU A O 1
ATOM 1294 N N . LYS A 1 163 ? 3.707 6.155 -19.782 1.00 85.06 163 LYS A N 1
ATOM 1295 C CA . LYS A 1 163 ? 3.901 7.363 -20.602 1.00 85.06 163 LYS A CA 1
ATOM 1296 C C . LYS A 1 163 ? 5.066 8.206 -20.068 1.00 85.06 163 LYS A C 1
ATOM 1298 O O . LYS A 1 163 ? 5.025 8.702 -18.947 1.00 85.06 163 LYS A O 1
ATOM 1303 N N . GLY A 1 164 ? 6.081 8.416 -20.909 1.00 70.94 164 GLY A N 1
ATOM 1304 C CA . GLY A 1 164 ? 7.182 9.348 -20.637 1.00 70.94 164 GLY A CA 1
ATOM 1305 C C . GLY A 1 164 ? 8.183 8.893 -19.570 1.00 70.94 164 GLY A C 1
ATOM 1306 O O . GLY A 1 164 ? 8.861 9.742 -18.999 1.00 70.94 164 GLY A O 1
ATOM 1307 N N . ARG A 1 165 ? 8.278 7.587 -19.285 1.00 79.69 165 ARG A N 1
ATOM 1308 C CA . ARG A 1 165 ? 9.263 7.026 -18.347 1.00 79.69 165 ARG A CA 1
ATOM 1309 C C . ARG A 1 165 ? 10.321 6.200 -19.066 1.00 79.69 165 ARG A C 1
ATOM 1311 O O . ARG A 1 165 ? 10.014 5.472 -20.007 1.00 79.69 165 ARG A O 1
ATOM 1318 N N . GLU A 1 166 ? 11.557 6.285 -18.586 1.00 80.81 166 GLU A N 1
ATOM 1319 C CA . GLU A 1 166 ? 12.659 5.451 -19.062 1.00 80.81 166 GLU A CA 1
ATOM 1320 C C . GLU A 1 166 ? 12.522 4.044 -18.469 1.00 80.81 166 GLU A C 1
ATOM 1322 O O . GLU A 1 166 ? 12.790 3.808 -17.294 1.00 80.81 166 GLU A O 1
ATOM 1327 N N . LEU A 1 167 ? 12.051 3.107 -19.291 1.00 85.38 167 LEU A N 1
ATOM 1328 C CA . LEU A 1 167 ? 11.979 1.683 -18.977 1.00 85.38 167 LEU A CA 1
ATOM 1329 C C . LEU A 1 167 ? 12.809 0.910 -19.997 1.00 85.38 167 LEU A C 1
ATOM 1331 O O . LEU A 1 167 ? 12.762 1.195 -21.195 1.00 85.38 167 LEU A O 1
ATOM 1335 N N . SER A 1 168 ? 13.537 -0.110 -19.546 1.00 87.25 168 SER A N 1
ATOM 1336 C CA . SER A 1 168 ? 14.151 -1.059 -20.476 1.00 87.25 168 SER A CA 1
ATOM 1337 C C . SER A 1 168 ? 13.077 -1.858 -21.227 1.00 87.25 168 SER A C 1
ATOM 1339 O O . SER A 1 168 ? 11.982 -2.091 -20.710 1.00 87.25 168 SER A O 1
ATOM 1341 N N . ALA A 1 169 ? 13.405 -2.360 -22.421 1.00 85.31 169 ALA A N 1
ATOM 1342 C CA . ALA A 1 169 ? 12.477 -3.154 -23.236 1.00 85.31 169 ALA A CA 1
ATOM 1343 C C . ALA A 1 169 ? 11.890 -4.369 -22.481 1.00 85.31 169 ALA A C 1
ATOM 1345 O O . ALA A 1 169 ? 10.730 -4.721 -22.686 1.00 85.31 169 ALA A O 1
ATOM 1346 N N . SER A 1 170 ? 12.658 -4.973 -21.562 1.00 86.19 170 SER A N 1
ATOM 1347 C CA . SER A 1 170 ? 12.181 -6.058 -20.692 1.00 86.19 170 SER A CA 1
ATOM 1348 C C . SER A 1 170 ? 11.190 -5.576 -19.626 1.00 86.19 170 SER A C 1
ATOM 1350 O O . SER A 1 170 ? 10.250 -6.301 -19.308 1.00 86.19 170 SER A O 1
ATOM 1352 N N . GLN A 1 171 ? 11.387 -4.381 -19.064 1.00 89.81 171 GLN A N 1
ATOM 1353 C CA . GLN A 1 171 ? 10.485 -3.804 -18.063 1.00 89.81 171 GLN A CA 1
ATOM 1354 C C . GLN A 1 171 ? 9.175 -3.325 -18.706 1.00 89.81 171 GLN A C 1
ATOM 1356 O O . GLN A 1 171 ? 8.101 -3.592 -18.169 1.00 89.81 171 GLN A O 1
ATOM 1361 N N . GLU A 1 172 ? 9.241 -2.693 -19.886 1.00 89.81 172 GLU A N 1
ATOM 1362 C CA . GLU A 1 172 ? 8.052 -2.370 -20.689 1.00 89.81 172 GLU A CA 1
ATOM 1363 C C . GLU A 1 172 ? 7.276 -3.653 -21.035 1.00 89.81 172 GLU A C 1
ATOM 1365 O O . GLU A 1 172 ? 6.060 -3.709 -20.862 1.00 89.81 172 GLU A O 1
ATOM 1370 N N . ALA A 1 173 ? 7.974 -4.719 -21.445 1.00 88.44 173 ALA A N 1
ATOM 1371 C CA . ALA A 1 173 ? 7.363 -6.009 -21.754 1.00 88.44 173 ALA A CA 1
ATOM 1372 C C . ALA A 1 173 ? 6.642 -6.645 -20.547 1.00 88.44 173 ALA A C 1
ATOM 1374 O O . ALA A 1 173 ? 5.545 -7.185 -20.709 1.00 88.44 173 ALA A O 1
ATOM 1375 N N . ASP A 1 174 ? 7.190 -6.555 -19.332 1.00 90.12 174 ASP A N 1
ATOM 1376 C CA . ASP A 1 174 ? 6.502 -7.046 -18.132 1.00 90.12 174 ASP A CA 1
ATOM 1377 C C . ASP A 1 174 ? 5.183 -6.293 -17.876 1.00 90.12 174 ASP A C 1
ATOM 1379 O O . ASP A 1 174 ? 4.161 -6.930 -17.601 1.00 90.12 174 ASP A O 1
ATOM 1383 N N . VAL A 1 175 ? 5.173 -4.960 -18.018 1.00 90.88 175 VAL A N 1
ATOM 1384 C CA . VAL A 1 175 ? 3.975 -4.126 -17.803 1.00 90.88 175 VAL A CA 1
ATOM 1385 C C . VAL A 1 175 ? 2.955 -4.294 -18.932 1.00 90.88 175 VAL A C 1
ATOM 1387 O O . VAL A 1 175 ? 1.774 -4.506 -18.655 1.00 90.88 175 VAL A O 1
ATOM 1390 N N . CYS A 1 176 ? 3.382 -4.320 -20.198 1.00 91.25 176 CYS A N 1
ATOM 1391 C CA . CYS A 1 176 ? 2.502 -4.639 -21.325 1.00 91.25 176 CYS A CA 1
ATOM 1392 C C . CYS A 1 176 ? 1.875 -6.035 -21.180 1.00 91.25 176 CYS A C 1
ATOM 1394 O O . CYS A 1 176 ? 0.710 -6.226 -21.524 1.00 91.25 176 CYS A O 1
ATOM 1396 N N . ARG A 1 177 ? 2.587 -7.018 -20.614 1.00 90.94 177 ARG A N 1
ATOM 1397 C CA . ARG A 1 177 ? 2.013 -8.343 -20.335 1.00 90.94 177 ARG A CA 1
ATOM 1398 C C . ARG A 1 177 ? 0.891 -8.273 -19.295 1.00 90.94 177 ARG A C 1
ATOM 1400 O O . ARG A 1 177 ? -0.084 -9.004 -19.438 1.00 90.94 177 ARG A O 1
ATOM 1407 N N . MET A 1 178 ? 1.015 -7.418 -18.276 1.00 91.81 178 MET A N 1
ATOM 1408 C CA . MET A 1 178 ? -0.043 -7.187 -17.282 1.00 91.81 178 MET A CA 1
ATOM 1409 C C . MET A 1 178 ? -1.254 -6.486 -17.906 1.00 91.81 178 MET A C 1
ATOM 1411 O O . MET A 1 178 ? -2.368 -6.989 -17.774 1.00 91.81 178 MET A O 1
ATOM 1415 N N . LEU A 1 179 ? -1.032 -5.405 -18.663 1.00 91.69 179 LEU A N 1
ATOM 1416 C CA . LEU A 1 179 ? -2.079 -4.703 -19.418 1.00 91.69 179 LEU A CA 1
ATOM 1417 C C . LEU A 1 179 ? -2.848 -5.655 -20.343 1.00 91.69 179 LEU A C 1
ATOM 1419 O O . LEU A 1 179 ? -4.068 -5.740 -20.260 1.00 91.69 179 LEU A O 1
ATOM 1423 N N . GLY A 1 180 ? -2.149 -6.469 -21.138 1.00 89.88 180 GLY A N 1
ATOM 1424 C CA . GLY A 1 180 ? -2.792 -7.450 -22.015 1.00 89.88 180 GLY A CA 1
ATOM 1425 C C . GLY A 1 180 ? -3.604 -8.527 -21.279 1.00 89.88 180 GLY A C 1
ATOM 1426 O O . GLY A 1 180 ? -4.547 -9.068 -21.855 1.00 89.88 180 GLY A O 1
ATOM 1427 N N . ILE A 1 181 ? -3.289 -8.842 -20.015 1.00 89.06 181 ILE A N 1
ATOM 1428 C CA . ILE A 1 181 ? -4.107 -9.745 -19.183 1.00 89.06 181 ILE A CA 1
ATOM 1429 C C . ILE A 1 181 ? -5.379 -9.035 -18.707 1.00 89.06 181 ILE A C 1
ATOM 1431 O O . ILE A 1 181 ? -6.447 -9.642 -18.732 1.00 89.06 181 ILE A O 1
ATOM 1435 N N . LEU A 1 182 ? -5.287 -7.765 -18.306 1.00 89.69 182 LEU A N 1
ATOM 1436 C CA . LEU A 1 182 ? -6.447 -6.973 -17.881 1.00 89.69 182 LEU A CA 1
ATOM 1437 C C . LEU A 1 182 ? -7.404 -6.714 -19.049 1.00 89.69 182 LEU A C 1
ATOM 1439 O O . LEU A 1 182 ? -8.591 -6.999 -18.929 1.00 89.69 182 LEU A O 1
ATOM 1443 N N . CYS A 1 183 ? -6.885 -6.290 -20.206 1.00 88.69 183 CYS A N 1
ATOM 1444 C CA . CYS A 1 183 ? -7.686 -6.056 -21.408 1.00 88.69 183 CYS A CA 1
ATOM 1445 C C . CYS A 1 183 ? -8.431 -7.314 -21.889 1.00 88.69 183 CYS A C 1
ATOM 1447 O O . CYS A 1 183 ? -9.512 -7.198 -22.453 1.00 88.69 183 CYS A O 1
ATOM 1449 N N . GLU A 1 184 ? -7.902 -8.525 -21.675 1.00 86.56 184 GLU A N 1
ATOM 1450 C CA . GLU A 1 184 ? -8.671 -9.748 -21.956 1.00 86.56 184 GLU A CA 1
ATOM 1451 C C . GLU A 1 184 ? -9.830 -9.960 -20.985 1.00 86.56 184 GLU A C 1
ATOM 1453 O O . GLU A 1 184 ? -10.906 -10.376 -21.412 1.00 86.56 184 GLU A O 1
ATOM 1458 N N . LYS A 1 185 ? -9.633 -9.687 -19.690 1.00 86.44 185 LYS A N 1
ATOM 1459 C CA . LYS A 1 185 ? -10.705 -9.813 -18.696 1.00 86.44 185 LYS A CA 1
ATOM 1460 C C . LYS A 1 185 ? -11.835 -8.812 -18.941 1.00 86.44 185 LYS A C 1
ATOM 1462 O O . LYS A 1 185 ? -12.992 -9.162 -18.732 1.00 86.44 185 LYS A O 1
ATOM 1467 N N . THR A 1 186 ? -11.510 -7.602 -19.400 1.00 86.00 186 THR A N 1
ATOM 1468 C CA . THR A 1 186 ? -12.487 -6.550 -19.739 1.00 86.00 186 THR A CA 1
ATOM 1469 C C . THR A 1 186 ? -13.022 -6.658 -21.180 1.00 86.00 186 THR A C 1
ATOM 1471 O O . THR A 1 186 ? -13.673 -5.744 -21.675 1.00 86.00 186 THR A O 1
ATOM 1474 N N . ASP A 1 187 ? -12.766 -7.783 -21.864 1.00 84.81 187 ASP A N 1
ATOM 1475 C CA . ASP A 1 187 ? -13.141 -8.097 -23.257 1.00 84.81 187 ASP A CA 1
ATOM 1476 C C . ASP A 1 187 ? -12.637 -7.095 -24.326 1.00 84.81 187 ASP A C 1
ATOM 1478 O O . ASP A 1 187 ? -13.057 -7.111 -25.487 1.00 84.81 187 ASP A O 1
ATOM 1482 N N . ARG A 1 188 ? -11.647 -6.264 -23.978 1.00 85.75 188 ARG A N 1
ATOM 1483 C CA . ARG A 1 188 ? -10.940 -5.315 -24.855 1.00 85.75 188 ARG A CA 1
ATOM 1484 C C . ARG A 1 188 ? -9.879 -6.018 -25.717 1.00 85.75 188 ARG A C 1
ATOM 1486 O O . ARG A 1 188 ? -8.685 -5.707 -25.678 1.00 85.75 188 ARG A O 1
ATOM 1493 N N . ARG A 1 189 ? -10.316 -6.992 -26.522 1.00 83.69 189 ARG A N 1
ATOM 1494 C CA . ARG A 1 189 ? -9.445 -7.924 -27.276 1.00 83.69 189 ARG A CA 1
ATOM 1495 C C . ARG A 1 189 ? -8.444 -7.244 -28.215 1.00 83.69 189 ARG A C 1
ATOM 1497 O O . ARG A 1 189 ? -7.325 -7.730 -28.349 1.00 83.69 189 ARG A O 1
ATOM 1504 N N . SER A 1 190 ? -8.817 -6.129 -28.844 1.00 83.12 190 SER A N 1
ATOM 1505 C CA . SER A 1 190 ? -7.935 -5.362 -29.738 1.00 83.12 190 SER A CA 1
ATOM 1506 C C . SER A 1 190 ? -6.740 -4.753 -28.994 1.00 83.12 190 SER A C 1
ATOM 1508 O O . SER A 1 190 ? -5.603 -4.907 -29.437 1.00 83.12 190 SER A O 1
ATOM 1510 N N . GLN A 1 191 ? -6.973 -4.150 -27.824 1.00 87.25 191 GLN A N 1
ATOM 1511 C CA . GLN A 1 191 ? -5.910 -3.629 -26.956 1.00 87.25 191 GLN A CA 1
ATOM 1512 C C . GLN A 1 191 ? -5.046 -4.768 -26.393 1.00 87.25 191 GLN A C 1
ATOM 1514 O O . GLN A 1 191 ? -3.818 -4.692 -26.429 1.00 87.25 191 GLN A O 1
ATOM 1519 N N . ALA A 1 192 ? -5.665 -5.873 -25.958 1.00 87.75 192 ALA A N 1
ATOM 1520 C CA . ALA A 1 192 ? -4.932 -7.055 -25.498 1.00 87.75 192 ALA A CA 1
ATOM 1521 C C . ALA A 1 192 ? -3.969 -7.603 -26.570 1.00 87.75 192 ALA A C 1
ATOM 1523 O O . ALA A 1 192 ? -2.822 -7.944 -26.268 1.00 87.75 192 ALA A O 1
ATOM 1524 N N . LEU A 1 193 ? -4.419 -7.644 -27.830 1.00 87.38 193 LEU A N 1
ATOM 1525 C CA . LEU A 1 193 ? -3.610 -8.053 -28.973 1.00 87.38 193 LEU A CA 1
ATOM 1526 C C . LEU A 1 193 ? -2.409 -7.122 -29.192 1.00 87.38 193 LEU A C 1
ATOM 1528 O O . LEU A 1 193 ? -1.295 -7.613 -29.389 1.00 87.38 193 LEU A O 1
ATOM 1532 N N . GLU A 1 194 ? -2.617 -5.802 -29.152 1.00 89.38 194 GLU A N 1
ATOM 1533 C CA . GLU A 1 194 ? -1.541 -4.814 -29.300 1.00 89.38 194 GLU A CA 1
ATOM 1534 C C . GLU A 1 194 ? -0.470 -5.001 -28.219 1.00 89.38 194 GLU A C 1
ATOM 1536 O O . GLU A 1 194 ? 0.715 -5.154 -28.534 1.00 89.38 194 GLU A O 1
ATOM 1541 N N . TYR A 1 195 ? -0.880 -5.087 -26.950 1.00 90.44 195 TYR A N 1
ATOM 1542 C CA . TYR A 1 195 ? 0.052 -5.302 -25.849 1.00 90.44 195 TYR A CA 1
ATOM 1543 C C . TYR A 1 195 ? 0.825 -6.612 -25.994 1.00 90.44 195 TYR A C 1
ATOM 1545 O O . TYR A 1 195 ? 2.052 -6.605 -25.889 1.00 90.44 195 TYR A O 1
ATOM 1553 N N . TYR A 1 196 ? 0.168 -7.731 -26.312 1.00 89.06 196 TYR A N 1
ATOM 1554 C CA . TYR A 1 196 ? 0.875 -8.999 -26.511 1.00 89.06 196 TYR A CA 1
ATOM 1555 C C . TYR A 1 196 ? 1.841 -8.974 -27.704 1.00 89.06 196 TYR A C 1
ATOM 1557 O O . TYR A 1 196 ? 2.912 -9.579 -27.612 1.00 89.06 196 TYR A O 1
ATOM 1565 N N . LYS A 1 197 ? 1.532 -8.240 -28.783 1.00 86.75 197 LYS A N 1
ATOM 1566 C CA . LYS A 1 197 ? 2.465 -8.017 -29.903 1.00 86.75 197 LYS A CA 1
ATOM 1567 C C . LYS A 1 197 ? 3.694 -7.210 -29.474 1.00 86.75 197 LYS A C 1
ATOM 1569 O O . LYS A 1 197 ? 4.811 -7.587 -29.838 1.00 86.75 197 LYS A O 1
ATOM 1574 N N . ARG A 1 198 ? 3.526 -6.169 -28.648 1.00 86.50 198 ARG A N 1
ATOM 1575 C CA . ARG A 1 198 ? 4.648 -5.400 -28.070 1.00 86.50 198 ARG A CA 1
ATOM 1576 C C . ARG A 1 198 ? 5.535 -6.286 -27.189 1.00 86.50 198 ARG A C 1
ATOM 1578 O O . ARG A 1 198 ? 6.742 -6.334 -27.407 1.00 86.50 198 ARG A O 1
ATOM 1585 N N . VAL A 1 199 ? 4.950 -7.100 -26.303 1.00 87.25 199 VAL A N 1
ATOM 1586 C CA . VAL A 1 199 ? 5.711 -8.066 -25.479 1.00 87.25 199 VAL A CA 1
ATOM 1587 C C . VAL A 1 199 ? 6.468 -9.086 -26.336 1.00 87.25 199 VAL A C 1
ATOM 1589 O O . VAL A 1 199 ? 7.650 -9.310 -26.109 1.00 87.25 199 VAL A O 1
ATOM 1592 N N . ALA A 1 200 ? 5.829 -9.688 -27.345 1.00 83.56 200 ALA A N 1
ATOM 1593 C CA . ALA A 1 200 ? 6.464 -10.691 -28.209 1.00 83.56 200 ALA A CA 1
ATOM 1594 C C . ALA A 1 200 ? 7.577 -10.121 -29.118 1.00 83.56 200 ALA A C 1
ATOM 1596 O O . ALA A 1 200 ? 8.390 -10.886 -29.651 1.00 83.56 200 ALA A O 1
ATOM 1597 N N . THR A 1 201 ? 7.606 -8.796 -29.295 1.00 82.00 201 THR A N 1
ATOM 1598 C CA . THR A 1 201 ? 8.666 -8.061 -30.001 1.00 82.00 201 THR A CA 1
ATOM 1599 C C . THR A 1 201 ? 9.828 -7.736 -29.063 1.00 82.00 201 THR A C 1
ATOM 1601 O O . THR A 1 201 ? 10.979 -7.970 -29.425 1.00 82.00 201 THR A O 1
ATOM 1604 N N . ASN A 1 202 ? 9.523 -7.262 -27.850 1.00 76.25 202 ASN A N 1
ATOM 1605 C CA . ASN A 1 202 ? 10.507 -6.728 -26.906 1.00 76.25 202 ASN A CA 1
ATOM 1606 C C . ASN A 1 202 ? 11.125 -7.788 -25.973 1.00 76.25 202 ASN A C 1
ATOM 1608 O O . ASN A 1 202 ? 12.219 -7.569 -25.457 1.00 76.25 202 ASN A O 1
ATOM 1612 N N . ASP A 1 203 ? 10.471 -8.939 -25.767 1.0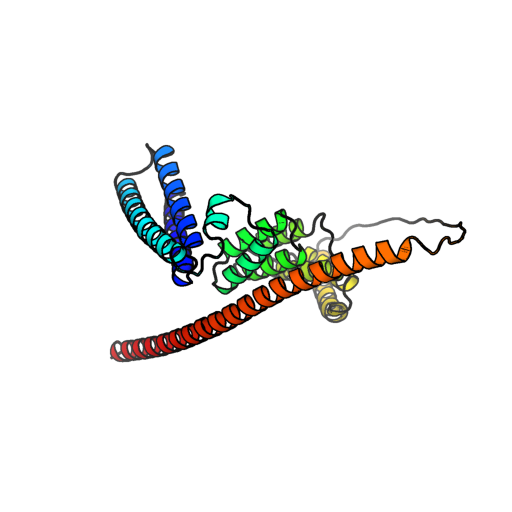0 74.62 203 ASP A N 1
ATOM 1613 C CA . ASP A 1 203 ? 10.956 -10.000 -24.879 1.00 74.62 203 ASP A CA 1
ATOM 1614 C C . ASP A 1 203 ? 10.827 -11.413 -25.484 1.00 74.62 203 ASP A C 1
ATOM 1616 O O . ASP A 1 203 ? 9.744 -11.985 -25.662 1.00 74.62 203 ASP A O 1
ATOM 1620 N N . SER A 1 204 ? 11.986 -12.025 -25.743 1.00 73.62 204 SER A N 1
ATOM 1621 C CA . SER A 1 204 ? 12.096 -13.396 -26.251 1.00 73.62 204 SER A CA 1
ATOM 1622 C C . SER A 1 204 ? 11.570 -14.464 -25.280 1.00 73.62 204 SER A C 1
ATOM 1624 O O . SER A 1 204 ? 11.077 -15.493 -25.745 1.00 73.62 204 SER A O 1
ATOM 1626 N N . ARG A 1 205 ? 11.586 -14.214 -23.958 1.00 74.94 205 ARG A N 1
ATOM 1627 C CA . ARG A 1 205 ? 11.156 -15.162 -22.908 1.00 74.94 205 ARG A CA 1
ATOM 1628 C C . ARG A 1 205 ? 9.681 -15.542 -23.035 1.00 74.94 205 ARG A C 1
ATOM 1630 O O . ARG A 1 205 ? 9.298 -16.669 -22.730 1.00 74.94 205 ARG A O 1
ATOM 1637 N N . PHE A 1 206 ? 8.845 -14.609 -23.494 1.00 68.44 206 PHE A N 1
ATOM 1638 C CA . PHE A 1 206 ? 7.397 -14.808 -23.620 1.00 68.44 206 PHE A CA 1
ATOM 1639 C C . PHE A 1 206 ? 6.929 -15.083 -25.052 1.00 68.44 206 PHE A C 1
ATOM 1641 O O . PHE A 1 206 ? 5.789 -15.517 -25.239 1.00 68.44 206 PHE A O 1
ATOM 1648 N N . LYS A 1 207 ? 7.799 -14.883 -26.051 1.00 74.62 207 LYS A N 1
ATOM 1649 C CA . LYS A 1 207 ? 7.462 -14.902 -27.480 1.00 74.62 207 LYS A CA 1
ATOM 1650 C C . LYS A 1 207 ? 6.687 -16.150 -27.906 1.00 74.62 207 LYS A C 1
ATOM 1652 O O . LYS A 1 207 ? 5.573 -16.019 -28.399 1.00 74.62 207 LYS A O 1
ATOM 1657 N N . GLU A 1 208 ? 7.197 -17.360 -27.671 1.00 72.25 208 GLU A N 1
ATOM 1658 C CA . GLU A 1 208 ? 6.518 -18.586 -28.134 1.00 72.25 208 GLU A CA 1
ATOM 1659 C C . GLU A 1 208 ? 5.146 -18.805 -27.462 1.00 72.25 208 GLU A C 1
ATOM 1661 O O . GLU A 1 208 ? 4.178 -19.221 -28.106 1.00 72.25 208 GLU A O 1
ATOM 1666 N N . ARG A 1 209 ? 5.037 -18.481 -26.166 1.00 75.44 209 ARG A N 1
ATOM 1667 C CA . ARG A 1 209 ? 3.790 -18.620 -25.397 1.00 75.44 209 ARG A CA 1
ATOM 1668 C C . ARG A 1 209 ? 2.741 -17.596 -25.830 1.00 75.44 209 ARG A C 1
ATOM 1670 O O . ARG A 1 209 ? 1.564 -17.940 -25.908 1.00 75.44 209 ARG A O 1
ATOM 1677 N N . LEU A 1 210 ? 3.159 -16.364 -26.124 1.00 79.56 210 LEU A N 1
ATOM 1678 C CA . LEU A 1 210 ? 2.271 -15.304 -26.593 1.00 79.56 210 LEU A CA 1
ATOM 1679 C C . LEU A 1 210 ? 1.884 -15.465 -28.061 1.00 79.56 210 LEU A C 1
ATOM 1681 O O . LEU A 1 210 ? 0.729 -15.222 -28.374 1.00 79.56 210 LEU A O 1
ATOM 1685 N N . MET A 1 211 ? 2.754 -15.960 -28.945 1.00 77.50 211 MET A N 1
ATOM 1686 C CA . MET A 1 211 ? 2.408 -16.179 -30.362 1.00 77.50 211 MET A CA 1
ATOM 1687 C C . MET A 1 211 ? 1.190 -17.103 -30.541 1.00 77.50 211 MET A C 1
ATOM 1689 O O . MET A 1 211 ? 0.319 -16.820 -31.359 1.00 77.50 211 MET A O 1
ATOM 1693 N N . LYS A 1 212 ? 1.065 -18.161 -29.724 1.00 76.12 212 LYS A N 1
ATOM 1694 C CA . LYS A 1 212 ? -0.122 -19.047 -29.716 1.00 76.12 212 LYS A CA 1
ATOM 1695 C C . LYS A 1 212 ? -1.401 -18.320 -29.273 1.00 76.12 212 LYS A C 1
ATOM 1697 O O . LYS A 1 212 ? -2.491 -18.686 -29.700 1.00 76.12 212 LYS A O 1
ATOM 1702 N N . LYS A 1 213 ? -1.262 -17.303 -28.419 1.00 78.25 213 LYS A N 1
ATOM 1703 C CA . LYS A 1 213 ? -2.353 -16.508 -27.844 1.00 78.25 213 LYS A CA 1
ATOM 1704 C C . LYS A 1 213 ? -2.782 -15.365 -28.773 1.00 78.25 213 LYS A C 1
ATOM 1706 O O . LYS A 1 213 ? -3.968 -15.208 -29.027 1.00 78.25 213 LYS A O 1
ATOM 1711 N N . ILE A 1 214 ? -1.812 -14.667 -29.365 1.00 82.06 214 ILE A N 1
ATOM 1712 C CA . ILE A 1 214 ? -1.972 -13.683 -30.446 1.00 82.06 214 ILE A CA 1
ATOM 1713 C C . ILE A 1 214 ? -2.755 -14.313 -31.606 1.00 82.06 214 ILE A C 1
ATOM 1715 O O . ILE A 1 214 ? -3.830 -13.828 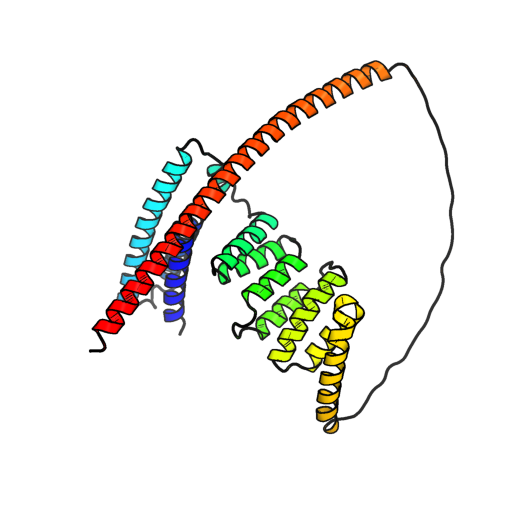-31.935 1.00 82.06 214 ILE A O 1
ATOM 1719 N N . ALA A 1 215 ? -2.316 -15.469 -32.118 1.00 79.50 215 ALA A N 1
ATOM 1720 C CA . ALA A 1 215 ? -2.999 -16.163 -33.215 1.00 79.50 215 ALA A CA 1
ATOM 1721 C C . ALA A 1 215 ? -4.420 -16.663 -32.866 1.00 79.50 215 ALA A C 1
ATOM 1723 O O . ALA A 1 215 ? -5.230 -16.916 -33.760 1.00 79.50 215 ALA A O 1
ATOM 1724 N N . LEU A 1 216 ? -4.736 -16.846 -31.578 1.00 80.69 216 LEU A N 1
ATOM 1725 C CA . LEU A 1 216 ? -6.084 -17.191 -31.120 1.00 80.69 216 LEU A CA 1
ATOM 1726 C C . LEU A 1 216 ? -6.987 -15.952 -31.070 1.00 80.69 216 LEU A C 1
ATOM 1728 O O . LEU A 1 216 ? -8.132 -16.039 -31.508 1.00 80.69 216 LEU A O 1
ATOM 1732 N N . LEU A 1 217 ? -6.465 -14.819 -30.590 1.00 77.75 217 LEU A N 1
ATOM 1733 C CA . LEU A 1 217 ? -7.163 -13.532 -30.583 1.00 77.75 217 LEU A CA 1
ATOM 1734 C C . LEU A 1 217 ? -7.403 -13.006 -32.007 1.00 77.75 217 LEU A C 1
ATOM 1736 O O . LEU A 1 217 ? -8.516 -12.584 -32.297 1.00 77.75 217 LEU A O 1
ATOM 1740 N N . GLU A 1 218 ? -6.427 -13.115 -32.914 1.00 81.44 218 GLU A N 1
ATOM 1741 C CA . GLU A 1 218 ? -6.570 -12.722 -34.331 1.00 81.44 218 GLU A CA 1
ATOM 1742 C C . GLU A 1 218 ? -7.691 -13.512 -35.019 1.00 81.44 218 GLU A C 1
ATOM 1744 O O . GLU A 1 218 ? -8.618 -12.934 -35.574 1.00 81.44 218 GLU A O 1
ATOM 1749 N N . ARG A 1 219 ? -7.727 -14.839 -34.848 1.00 77.56 219 ARG A N 1
ATOM 1750 C CA . ARG A 1 219 ? -8.831 -15.679 -35.355 1.00 77.56 219 ARG A CA 1
ATOM 1751 C C . ARG A 1 219 ? -10.194 -15.386 -34.720 1.00 77.56 219 ARG A C 1
ATOM 1753 O O . ARG A 1 219 ? -11.212 -15.891 -35.203 1.00 77.56 219 ARG A O 1
ATOM 1760 N N . GLN A 1 220 ? -10.233 -14.670 -33.597 1.00 71.00 220 GLN A N 1
ATOM 1761 C CA . GLN A 1 220 ? -11.469 -14.225 -32.953 1.00 71.00 220 GLN A CA 1
ATOM 1762 C C . GLN A 1 220 ? -11.879 -12.822 -33.418 1.00 71.00 220 GLN A C 1
ATOM 1764 O O . GLN A 1 220 ? -13.076 -12.614 -33.613 1.00 71.00 220 GLN A O 1
ATOM 1769 N N . SER A 1 221 ? -10.930 -11.910 -33.669 1.00 66.25 221 SER A N 1
ATOM 1770 C CA . SER A 1 221 ? -11.209 -10.606 -34.283 1.00 66.25 221 SER A CA 1
ATOM 1771 C C . SER A 1 221 ? -11.626 -10.757 -35.746 1.00 66.25 221 SER A C 1
ATOM 1773 O O . SER A 1 221 ? -12.680 -10.248 -36.104 1.00 66.25 221 SER A O 1
ATOM 1775 N N . GLU A 1 222 ? -10.938 -11.584 -36.543 1.00 64.06 222 GLU A N 1
ATOM 1776 C CA . GLU A 1 222 ? -11.300 -11.903 -37.939 1.00 64.06 222 GLU A CA 1
ATOM 1777 C C . GLU A 1 222 ? -12.761 -12.391 -38.063 1.00 64.06 222 GLU A C 1
ATOM 1779 O O . GLU A 1 222 ? -13.496 -12.024 -38.979 1.00 64.06 222 GLU A O 1
ATOM 1784 N N . LYS A 1 223 ? -13.237 -13.185 -37.090 1.00 57.16 223 LYS A N 1
ATOM 1785 C CA . LYS A 1 223 ? -14.631 -13.668 -37.034 1.00 57.16 223 LYS A CA 1
ATOM 1786 C C . LYS A 1 223 ? -15.661 -12.590 -36.680 1.00 57.16 223 LYS A C 1
ATOM 1788 O O . LYS A 1 223 ? -16.849 -12.809 -36.916 1.00 57.16 223 LYS A O 1
ATOM 1793 N N . GLN A 1 224 ? -15.239 -11.470 -36.097 1.00 51.47 224 GLN A N 1
ATOM 1794 C CA . GLN A 1 224 ? -16.081 -10.297 -35.845 1.00 51.47 224 GLN A CA 1
ATOM 1795 C C . GLN A 1 224 ? -15.960 -9.267 -36.985 1.00 51.47 224 GLN A C 1
ATOM 1797 O O . GLN A 1 224 ? -16.968 -8.679 -37.372 1.00 51.47 224 GLN A O 1
ATOM 1802 N N . GLU A 1 225 ? -14.775 -9.116 -37.580 1.00 46.44 225 GLU A N 1
ATOM 1803 C CA . GLU A 1 225 ? -14.471 -8.201 -38.692 1.00 46.44 225 GLU A CA 1
ATOM 1804 C C . GLU A 1 225 ? -15.085 -8.652 -40.028 1.00 46.44 225 GLU A C 1
ATOM 1806 O O . GLU A 1 225 ? -15.463 -7.809 -40.835 1.00 46.44 225 GLU A O 1
ATOM 1811 N N . LEU A 1 226 ? -15.389 -9.946 -40.199 1.00 45.62 226 LEU A N 1
ATOM 1812 C CA . LEU A 1 226 ? -16.260 -10.466 -41.274 1.00 45.62 226 LEU A CA 1
ATOM 1813 C C . LEU A 1 226 ? -17.707 -9.900 -41.274 1.00 45.62 226 LEU A C 1
ATOM 1815 O O . LEU A 1 226 ? -18.525 -10.295 -42.107 1.00 45.62 226 LEU A O 1
ATOM 1819 N N . LYS A 1 227 ? -18.049 -8.981 -40.357 1.00 43.38 227 LYS A N 1
ATOM 1820 C CA . LYS A 1 227 ? -19.271 -8.152 -40.384 1.00 43.38 227 LYS A CA 1
ATOM 1821 C C . LYS A 1 227 ? -19.026 -6.656 -40.656 1.00 43.38 227 LYS A C 1
ATOM 1823 O O . LYS A 1 227 ? -19.989 -5.892 -40.628 1.00 43.38 227 LYS A O 1
ATOM 1828 N N . GLY A 1 228 ? -17.792 -6.227 -40.914 1.00 40.38 228 GLY A N 1
ATOM 1829 C CA . GLY A 1 228 ? -17.440 -4.817 -41.089 1.00 40.38 228 GLY A CA 1
ATOM 1830 C C . GLY A 1 228 ? -16.034 -4.607 -41.649 1.00 40.38 228 GLY A C 1
ATOM 1831 O O . GLY A 1 228 ? -15.152 -4.155 -40.928 1.00 40.38 228 GLY A O 1
ATOM 1832 N N . GLU A 1 229 ? -15.842 -4.901 -42.937 1.00 40.03 229 GLU A N 1
ATOM 1833 C CA . GLU A 1 229 ? -14.603 -4.601 -43.668 1.00 40.03 229 GLU A CA 1
ATOM 1834 C C . GLU A 1 229 ? -14.679 -3.306 -44.501 1.00 40.03 229 GLU A C 1
ATOM 1836 O O . GLU A 1 229 ? -15.759 -2.842 -44.870 1.00 40.03 229 GLU A O 1
ATOM 1841 N N . THR A 1 230 ? -13.480 -2.841 -44.889 1.00 31.62 230 THR A N 1
ATOM 1842 C CA . THR A 1 230 ? -13.062 -1.709 -45.757 1.00 31.62 230 THR A CA 1
ATOM 1843 C C . THR A 1 230 ? -12.605 -0.456 -44.984 1.00 31.62 230 THR A C 1
ATOM 1845 O O . THR A 1 230 ? -13.332 0.047 -44.139 1.00 31.62 230 THR A O 1
ATOM 1848 N N . SER A 1 231 ? -11.400 0.108 -45.187 1.00 33.25 231 SER A N 1
ATOM 1849 C CA . SER A 1 231 ? -10.286 -0.180 -46.126 1.00 33.25 231 SER A CA 1
ATOM 1850 C C . SER A 1 231 ? -8.949 0.443 -45.640 1.00 33.25 231 SER A C 1
ATOM 1852 O O . SER A 1 231 ? -8.986 1.453 -44.945 1.00 33.25 231 SER A O 1
ATOM 1854 N N . GLY A 1 232 ? -7.775 -0.089 -46.037 1.00 26.30 232 GLY A N 1
ATOM 1855 C CA . GLY A 1 232 ? -6.441 0.552 -45.831 1.00 26.30 232 GLY A CA 1
ATOM 1856 C C . GLY A 1 232 ? -6.101 1.634 -46.888 1.00 26.30 232 GLY A C 1
ATOM 1857 O O . GLY A 1 232 ? -7.046 2.127 -47.507 1.00 26.30 232 GLY A O 1
ATOM 1858 N N . PRO A 1 233 ? -4.816 1.962 -47.214 1.00 40.72 233 PRO A N 1
ATOM 1859 C CA . PRO A 1 233 ? -3.519 1.509 -46.657 1.00 40.72 233 PRO A CA 1
ATOM 1860 C C . PRO A 1 233 ? -2.424 2.630 -46.475 1.00 40.72 233 PRO A C 1
ATOM 1862 O O . PRO A 1 233 ? -2.697 3.818 -46.612 1.00 40.72 233 PRO A O 1
ATOM 1865 N N . LEU A 1 234 ? -1.163 2.237 -46.194 1.00 33.09 234 LEU A N 1
ATOM 1866 C CA . LEU A 1 234 ? 0.074 3.063 -46.061 1.00 33.09 234 LEU A CA 1
ATOM 1867 C C . LEU A 1 234 ? 0.812 3.368 -47.394 1.00 33.09 234 LEU A C 1
ATOM 1869 O O . LEU A 1 234 ? 0.661 2.612 -48.354 1.00 33.09 234 LEU A O 1
ATOM 1873 N N . PRO A 1 235 ? 1.669 4.418 -47.438 1.00 36.84 235 PRO A N 1
ATOM 1874 C CA . PRO A 1 235 ? 3.110 4.282 -47.809 1.00 36.84 235 PRO A CA 1
ATOM 1875 C C . PRO A 1 235 ? 4.041 5.333 -47.110 1.00 36.84 235 PRO A C 1
ATOM 1877 O O . PRO A 1 235 ? 3.541 6.182 -46.384 1.00 36.84 235 PRO A O 1
ATOM 1880 N N . ALA A 1 236 ? 5.366 5.469 -47.330 1.00 28.39 236 ALA A N 1
ATOM 1881 C CA . ALA A 1 236 ? 6.501 4.527 -47.454 1.00 28.39 236 ALA A CA 1
ATOM 1882 C C . ALA A 1 236 ? 7.870 5.293 -47.406 1.00 28.39 236 ALA A C 1
ATOM 1884 O O . ALA A 1 236 ? 7.970 6.368 -47.977 1.00 28.39 236 ALA A O 1
ATOM 1885 N N . GLN A 1 237 ? 8.900 4.690 -46.777 1.00 29.12 237 GLN A N 1
ATOM 1886 C CA . GLN A 1 237 ? 10.381 4.762 -46.987 1.00 29.12 237 GLN A CA 1
ATOM 1887 C C . GLN A 1 237 ? 11.202 6.067 -47.241 1.00 29.12 237 GLN A C 1
ATOM 1889 O O . GLN A 1 237 ? 10.824 6.922 -48.029 1.00 29.12 237 GLN A O 1
ATOM 1894 N N . LEU A 1 238 ? 12.451 6.031 -46.707 1.00 29.02 238 LEU A N 1
ATOM 1895 C CA . LEU A 1 238 ? 13.784 6.509 -47.207 1.00 29.02 238 LEU A CA 1
ATOM 1896 C C . LEU A 1 238 ? 14.549 7.339 -46.137 1.00 29.02 238 LEU A C 1
ATOM 1898 O O . LEU A 1 238 ? 13.921 8.125 -45.447 1.00 29.02 238 LEU A O 1
ATOM 1902 N N . ALA A 1 239 ? 15.880 7.379 -45.959 1.00 27.66 239 ALA A N 1
ATOM 1903 C CA . ALA A 1 239 ? 17.077 6.541 -46.188 1.00 27.66 239 ALA A CA 1
ATOM 1904 C C . ALA A 1 239 ? 18.317 7.489 -46.168 1.00 27.66 239 ALA A C 1
ATOM 1906 O O . ALA A 1 239 ? 18.283 8.487 -46.882 1.00 27.66 239 ALA A O 1
ATOM 1907 N N . GLY A 1 240 ? 19.433 7.175 -45.474 1.00 26.78 240 GLY A N 1
ATOM 1908 C CA . GLY A 1 240 ? 20.763 7.727 -45.856 1.00 26.78 240 GLY A CA 1
ATOM 1909 C C . GLY A 1 240 ? 21.794 8.197 -44.797 1.00 26.78 240 GLY A C 1
ATOM 1910 O O . GLY A 1 240 ? 21.757 9.341 -44.376 1.00 26.78 240 GLY A O 1
ATOM 1911 N N . LYS A 1 241 ? 22.818 7.350 -44.569 1.00 30.61 241 LYS A N 1
ATOM 1912 C CA . LYS A 1 241 ? 24.288 7.625 -44.498 1.00 30.61 241 LYS A CA 1
ATOM 1913 C C . LYS A 1 241 ? 24.950 8.550 -43.430 1.00 30.61 241 LYS A C 1
ATOM 1915 O O . LYS A 1 241 ? 24.723 9.748 -43.366 1.00 30.61 241 LYS A O 1
ATOM 1920 N N . THR A 1 242 ? 25.940 7.956 -42.747 1.00 34.25 242 THR A N 1
ATOM 1921 C CA . THR A 1 242 ? 27.166 8.504 -42.085 1.00 34.25 242 THR A CA 1
ATOM 1922 C C . THR A 1 242 ? 28.358 8.557 -43.106 1.00 34.25 242 THR A C 1
ATOM 1924 O O . THR A 1 242 ? 28.037 8.348 -44.285 1.00 34.25 242 THR A O 1
ATOM 1927 N N . PRO A 1 243 ? 29.689 8.764 -42.807 1.00 46.53 243 PRO A N 1
ATOM 1928 C CA . PRO A 1 243 ? 30.450 8.814 -41.520 1.00 46.53 243 PRO A CA 1
ATOM 1929 C C . PRO A 1 243 ? 31.702 9.772 -41.422 1.00 46.53 243 PRO A C 1
ATOM 1931 O O . PRO A 1 243 ? 31.920 10.589 -42.310 1.00 46.53 243 PRO A O 1
ATOM 1934 N N . ALA A 1 244 ? 32.554 9.544 -40.387 1.00 31.59 244 ALA A N 1
ATOM 1935 C CA . ALA A 1 244 ? 33.977 9.961 -40.173 1.00 31.59 244 ALA A CA 1
ATOM 1936 C C . ALA A 1 244 ? 34.243 11.448 -39.782 1.00 31.59 244 ALA A C 1
ATOM 1938 O O . ALA A 1 244 ? 33.431 12.300 -40.123 1.00 31.59 244 ALA A O 1
ATOM 1939 N N . ASP A 1 245 ? 35.305 11.887 -39.069 1.00 29.31 245 ASP A N 1
ATOM 1940 C CA . ASP A 1 245 ? 36.451 11.293 -38.307 1.00 29.31 245 ASP A CA 1
ATOM 1941 C C . ASP A 1 245 ? 36.955 12.366 -37.269 1.00 29.31 245 ASP A C 1
ATOM 1943 O O . ASP A 1 245 ? 36.404 13.465 -37.274 1.00 29.31 245 ASP A O 1
ATOM 1947 N N . GLY A 1 246 ? 37.956 12.245 -36.368 1.00 27.91 246 GLY A N 1
ATOM 1948 C CA . GLY A 1 246 ? 38.897 11.182 -35.945 1.00 27.91 246 GLY A CA 1
ATOM 1949 C C . GLY A 1 246 ? 40.160 11.747 -35.216 1.00 27.91 246 GLY A C 1
ATOM 1950 O O . GLY A 1 246 ? 40.424 12.941 -35.314 1.00 27.91 246 GLY A O 1
ATOM 1951 N N . SER A 1 247 ? 40.981 10.892 -34.560 1.00 32.19 247 SER A N 1
ATOM 1952 C CA . SER A 1 247 ? 42.332 11.173 -33.956 1.00 32.19 247 SER A CA 1
ATOM 1953 C C . SER A 1 247 ? 42.460 12.128 -32.724 1.00 32.19 247 SER A C 1
ATOM 1955 O O . SER A 1 247 ? 41.589 12.960 -32.520 1.00 32.19 247 SER A O 1
ATOM 1957 N N . ARG A 1 248 ? 43.526 12.149 -31.873 1.00 31.45 248 ARG A N 1
ATOM 1958 C CA . ARG A 1 248 ? 44.611 11.189 -31.464 1.00 31.45 248 ARG A CA 1
ATOM 1959 C C . ARG A 1 248 ? 45.576 11.818 -30.393 1.00 31.45 248 ARG A C 1
ATOM 1961 O O . ARG A 1 248 ? 46.049 12.907 -30.663 1.00 31.45 248 ARG A O 1
ATOM 1968 N N . ILE A 1 249 ? 45.893 11.103 -29.282 1.00 33.34 249 ILE A N 1
ATOM 1969 C CA . ILE A 1 249 ? 47.142 11.011 -28.419 1.00 33.34 249 ILE A CA 1
ATOM 1970 C C . ILE A 1 249 ? 47.942 12.322 -28.076 1.00 33.34 249 ILE A C 1
ATOM 1972 O O . ILE A 1 249 ? 48.195 13.126 -28.963 1.00 33.34 249 ILE A O 1
ATOM 1976 N N . SER A 1 250 ? 48.423 12.616 -26.842 1.00 33.25 250 SER A N 1
ATOM 1977 C CA . SER A 1 250 ? 49.725 12.191 -26.212 1.00 33.25 250 SER A CA 1
ATOM 1978 C C . SER A 1 250 ? 49.907 12.811 -24.791 1.00 33.25 250 SER A C 1
ATOM 1980 O O . SER A 1 250 ? 49.423 13.922 -24.607 1.00 33.25 250 SER A O 1
ATOM 1982 N N . ASN A 1 251 ? 50.437 12.091 -23.773 1.00 32.53 251 ASN A N 1
ATOM 1983 C CA . ASN A 1 251 ? 51.797 12.181 -23.133 1.00 32.53 251 ASN A CA 1
ATOM 1984 C C . ASN A 1 251 ? 52.041 13.442 -22.246 1.00 32.53 251 ASN A C 1
ATOM 1986 O O . ASN A 1 251 ? 51.460 14.475 -22.535 1.00 32.53 251 ASN A O 1
ATOM 1990 N N . GLU A 1 252 ? 52.882 13.554 -21.204 1.00 36.28 252 GLU A N 1
ATOM 1991 C CA . GLU A 1 252 ? 53.788 12.748 -20.345 1.00 36.28 252 GLU A CA 1
ATOM 1992 C C . GLU A 1 252 ? 54.315 13.743 -19.252 1.00 36.28 252 GLU A C 1
ATOM 1994 O O . GLU A 1 252 ? 54.573 14.897 -19.578 1.00 36.28 252 GLU A O 1
ATOM 1999 N N . THR A 1 253 ? 54.263 13.407 -17.950 1.00 42.69 253 THR A N 1
ATOM 2000 C CA . THR A 1 253 ? 55.383 13.272 -16.962 1.00 42.69 253 THR A CA 1
ATOM 2001 C C . THR A 1 253 ? 56.248 14.487 -16.564 1.00 42.69 253 THR A C 1
ATOM 2003 O O . THR A 1 253 ? 56.975 15.001 -17.405 1.00 42.69 253 THR A O 1
ATOM 2006 N N . THR A 1 254 ? 56.279 14.772 -15.250 1.00 38.50 254 THR A N 1
ATOM 2007 C CA . THR A 1 254 ? 57.372 15.221 -14.328 1.00 38.50 254 THR A CA 1
ATOM 2008 C C . THR A 1 254 ? 56.721 15.386 -12.925 1.00 38.50 254 THR A C 1
ATOM 2010 O O . THR A 1 254 ? 55.497 15.491 -12.867 1.00 38.50 254 THR A O 1
ATOM 2013 N N . GLU A 1 255 ? 57.372 15.371 -11.753 1.00 44.56 255 GLU A N 1
ATOM 2014 C CA . GLU A 1 255 ? 58.787 15.291 -11.332 1.00 44.56 255 GLU A CA 1
ATOM 2015 C C . GLU A 1 255 ? 58.839 14.675 -9.906 1.00 44.56 255 GLU A C 1
ATOM 2017 O O . GLU A 1 255 ? 57.978 14.984 -9.081 1.00 44.56 255 GLU A O 1
ATOM 2022 N N . ASP A 1 256 ? 59.822 13.821 -9.600 1.00 52.34 256 ASP A N 1
ATOM 2023 C CA . ASP A 1 256 ? 59.994 13.213 -8.268 1.00 52.34 256 ASP A CA 1
ATOM 2024 C C . ASP A 1 256 ? 60.669 14.191 -7.277 1.00 52.34 256 ASP A C 1
ATOM 2026 O O . ASP A 1 256 ? 61.823 14.544 -7.493 1.00 52.34 256 ASP A O 1
ATOM 2030 N N . GLU A 1 257 ? 59.976 14.596 -6.197 1.00 50.59 257 GLU A N 1
ATOM 2031 C CA . GLU A 1 257 ? 60.519 14.856 -4.830 1.00 50.59 257 GLU A CA 1
ATOM 2032 C C . GLU A 1 257 ? 59.454 15.443 -3.864 1.00 50.59 257 GLU A C 1
ATOM 2034 O O . GLU A 1 257 ? 59.506 15.175 -2.664 1.00 50.59 257 GLU A O 1
ATOM 2039 N N . ASP A 1 258 ? 58.415 16.133 -4.362 1.00 52.75 258 ASP A N 1
ATOM 2040 C CA . ASP A 1 258 ? 57.244 16.561 -3.551 1.00 52.75 258 ASP A CA 1
ATOM 2041 C C . ASP A 1 258 ? 56.342 15.377 -3.114 1.00 52.75 258 ASP A C 1
ATOM 2043 O O . ASP A 1 258 ? 55.484 15.490 -2.226 1.00 52.75 258 ASP A O 1
ATOM 2047 N N . ASP A 1 259 ? 56.550 14.214 -3.732 1.00 56.12 259 ASP A N 1
ATOM 2048 C CA . ASP A 1 259 ? 55.679 13.048 -3.642 1.00 56.12 259 ASP A CA 1
ATOM 2049 C C . ASP A 1 259 ? 55.704 12.360 -2.267 1.00 56.12 259 ASP A C 1
ATOM 2051 O O . ASP A 1 259 ? 54.666 11.870 -1.829 1.00 56.12 259 ASP A O 1
ATOM 2055 N N . GLU A 1 260 ? 56.815 12.353 -1.518 1.00 59.34 260 GLU A N 1
ATOM 2056 C CA . GLU A 1 260 ? 56.841 11.698 -0.194 1.00 59.34 260 GLU A CA 1
ATOM 2057 C C . GLU A 1 260 ? 55.949 12.413 0.835 1.00 59.34 260 GLU A C 1
ATOM 2059 O O . GLU A 1 260 ? 55.280 11.768 1.651 1.00 59.34 260 GLU A O 1
ATOM 2064 N N . VAL A 1 261 ? 55.884 13.749 0.792 1.00 64.75 261 VAL A N 1
ATOM 2065 C CA . VAL A 1 261 ? 55.022 14.532 1.693 1.00 64.75 261 VAL A CA 1
ATOM 2066 C C . VAL A 1 261 ? 53.558 14.388 1.280 1.00 64.75 261 VAL A C 1
ATOM 2068 O O . VAL A 1 261 ? 52.700 14.171 2.142 1.00 64.75 261 VAL A O 1
ATOM 2071 N N . ALA A 1 262 ? 53.270 14.419 -0.025 1.00 69.00 262 ALA A N 1
ATOM 2072 C CA . ALA A 1 262 ? 51.933 14.171 -0.561 1.00 69.00 262 ALA A CA 1
ATOM 2073 C C . ALA A 1 262 ? 51.433 12.751 -0.225 1.00 69.00 262 ALA A C 1
ATOM 2075 O O . ALA A 1 262 ? 50.321 12.590 0.287 1.00 69.00 262 ALA A O 1
ATOM 2076 N N . GLN A 1 263 ? 52.273 11.729 -0.412 1.00 72.50 263 GLN A N 1
ATOM 2077 C CA . GLN A 1 263 ? 51.988 10.342 -0.038 1.00 72.50 263 GLN A CA 1
ATOM 2078 C C . GLN A 1 263 ? 51.800 10.195 1.475 1.00 72.50 263 GLN A C 1
ATOM 2080 O O . GLN A 1 263 ? 50.867 9.522 1.903 1.00 72.50 263 GLN A O 1
ATOM 2085 N N . SER A 1 264 ? 52.611 10.853 2.308 1.00 77.88 264 SER A N 1
ATOM 2086 C CA . SER A 1 264 ? 52.453 10.829 3.771 1.00 77.88 264 SER A CA 1
ATOM 2087 C C . SER A 1 264 ? 51.123 11.452 4.223 1.00 77.88 264 SER A C 1
ATOM 2089 O O . SER A 1 264 ? 50.410 10.876 5.054 1.00 77.88 264 SER A O 1
ATOM 2091 N N . MET A 1 265 ? 50.724 12.580 3.622 1.00 80.19 265 MET A N 1
ATOM 2092 C CA . MET A 1 265 ? 49.421 13.208 3.866 1.00 80.19 265 MET A CA 1
ATOM 2093 C C . MET A 1 265 ? 48.252 12.338 3.388 1.00 80.19 265 MET A C 1
ATOM 2095 O O . MET A 1 265 ? 47.266 12.194 4.116 1.00 80.19 265 MET A O 1
ATOM 2099 N N . GLU A 1 266 ? 48.354 11.710 2.215 1.00 84.06 266 GLU A N 1
ATOM 2100 C CA . GLU A 1 266 ? 47.307 10.818 1.708 1.00 84.06 266 GLU A CA 1
ATOM 2101 C C . GLU A 1 266 ? 47.239 9.510 2.517 1.00 84.06 266 GLU A C 1
ATOM 2103 O O . GLU A 1 266 ? 46.149 9.052 2.844 1.00 84.06 266 GLU A O 1
ATOM 2108 N N . ILE A 1 267 ? 48.366 8.961 2.986 1.00 82.50 267 ILE A N 1
ATOM 2109 C CA . ILE A 1 267 ? 48.399 7.836 3.938 1.00 82.50 267 ILE A CA 1
ATOM 2110 C C . ILE A 1 267 ? 47.710 8.218 5.256 1.00 82.50 267 ILE A C 1
ATOM 2112 O O . ILE A 1 267 ? 46.950 7.415 5.799 1.00 82.50 267 ILE A O 1
ATOM 2116 N N . ALA A 1 268 ? 47.933 9.427 5.782 1.00 88.94 268 ALA A N 1
ATOM 2117 C CA . ALA A 1 268 ? 47.246 9.904 6.983 1.00 88.94 268 ALA A CA 1
ATOM 2118 C C . ALA A 1 268 ? 45.730 10.060 6.753 1.00 88.94 268 ALA A C 1
ATOM 2120 O O . ALA A 1 268 ? 44.926 9.629 7.585 1.00 88.94 268 ALA A O 1
ATOM 2121 N N . ARG A 1 269 ? 45.330 10.600 5.595 1.00 92.44 269 ARG A N 1
ATOM 2122 C CA . ARG A 1 269 ? 43.926 10.715 5.175 1.00 92.44 269 ARG A CA 1
ATOM 2123 C C . ARG A 1 269 ? 43.254 9.348 5.031 1.00 92.44 269 ARG A C 1
ATOM 2125 O O . ARG A 1 269 ? 42.144 9.158 5.529 1.00 92.44 269 ARG A O 1
ATOM 2132 N N . LEU A 1 270 ? 43.920 8.396 4.380 1.00 90.38 270 LEU A N 1
ATOM 2133 C CA . LEU A 1 270 ? 43.436 7.032 4.184 1.00 90.38 270 LEU A CA 1
ATOM 2134 C C . LEU A 1 270 ? 43.334 6.281 5.513 1.00 90.38 270 LEU A C 1
ATOM 2136 O O . LEU A 1 270 ? 42.323 5.625 5.740 1.00 90.38 270 LEU A O 1
ATOM 2140 N N . LYS A 1 271 ? 44.306 6.428 6.425 1.00 91.00 271 LYS A N 1
ATOM 2141 C CA . LYS A 1 271 ? 44.228 5.867 7.786 1.00 91.00 271 LYS A CA 1
ATOM 2142 C C . LYS A 1 271 ? 43.008 6.382 8.541 1.00 91.00 271 LYS A C 1
ATOM 2144 O O . LYS A 1 271 ? 42.243 5.567 9.048 1.00 91.00 271 LYS A O 1
ATOM 2149 N N . LYS A 1 272 ? 42.774 7.700 8.542 1.00 92.31 272 LYS A N 1
ATOM 2150 C CA . LYS A 1 272 ? 41.569 8.277 9.152 1.00 92.31 272 LYS A CA 1
ATOM 2151 C C . LYS A 1 272 ? 40.293 7.722 8.508 1.00 92.31 272 LYS A C 1
ATOM 2153 O O . LYS A 1 272 ? 39.388 7.303 9.213 1.00 92.31 272 LYS A O 1
ATOM 2158 N N . LYS A 1 273 ? 40.243 7.635 7.175 1.00 92.62 273 LYS A N 1
ATOM 2159 C CA . LYS A 1 273 ? 39.092 7.063 6.461 1.00 92.62 273 LYS A CA 1
ATOM 2160 C C . LYS A 1 273 ? 38.862 5.583 6.801 1.00 92.62 273 LYS A C 1
ATOM 2162 O O . LYS A 1 273 ? 37.715 5.160 6.868 1.00 92.62 273 LYS A O 1
ATOM 2167 N N . VAL A 1 274 ? 39.919 4.799 7.019 1.00 90.62 274 VAL A N 1
ATOM 2168 C CA . VAL A 1 274 ? 39.823 3.403 7.484 1.00 90.62 274 VAL A CA 1
ATOM 2169 C C . VAL A 1 274 ? 39.296 3.334 8.919 1.00 90.62 274 VAL A C 1
ATOM 2171 O O . VAL A 1 274 ? 38.477 2.468 9.209 1.00 90.62 274 VAL A O 1
ATOM 2174 N N . GLU A 1 275 ? 39.707 4.246 9.799 1.00 93.31 275 GLU A N 1
ATOM 2175 C CA . GLU A 1 275 ? 39.193 4.348 11.171 1.00 93.31 275 GLU A CA 1
ATOM 2176 C C . GLU A 1 275 ? 37.702 4.731 11.189 1.00 93.31 275 GLU A C 1
ATOM 2178 O O . GLU A 1 275 ? 36.897 3.995 11.761 1.00 93.31 275 GLU A O 1
ATOM 2183 N N . ASP A 1 276 ? 37.313 5.780 10.455 1.00 90.88 276 ASP A N 1
ATOM 2184 C CA . ASP A 1 276 ? 35.917 6.204 10.270 1.00 90.88 276 ASP A CA 1
ATOM 2185 C C . ASP A 1 276 ? 35.050 5.049 9.711 1.00 90.88 276 ASP A C 1
ATOM 2187 O O . ASP A 1 276 ? 33.978 4.746 10.238 1.00 90.88 276 ASP A O 1
ATOM 2191 N N . LEU A 1 277 ? 35.538 4.337 8.683 1.00 92.62 277 LEU A N 1
ATOM 2192 C CA . LEU A 1 277 ? 34.861 3.162 8.114 1.00 92.62 277 LEU A CA 1
ATOM 2193 C C . LEU A 1 277 ? 34.802 1.976 9.084 1.00 92.62 277 LEU A C 1
ATOM 2195 O O . LEU A 1 277 ? 33.845 1.211 9.035 1.00 92.62 277 LEU A O 1
ATOM 2199 N N . THR A 1 278 ? 35.790 1.802 9.963 1.00 92.25 278 THR A N 1
ATOM 2200 C CA . THR A 1 278 ? 35.787 0.731 10.975 1.00 92.25 278 THR A CA 1
ATOM 2201 C C . THR A 1 278 ? 34.739 1.008 12.052 1.00 92.25 278 THR A C 1
ATOM 2203 O O . THR A 1 278 ? 34.016 0.096 12.452 1.00 92.25 278 THR A O 1
ATOM 2206 N N . ILE A 1 279 ? 34.606 2.267 12.480 1.00 91.44 279 ILE A N 1
ATOM 2207 C CA . ILE A 1 279 ? 33.558 2.707 13.410 1.00 91.44 279 ILE A CA 1
ATOM 2208 C C . ILE A 1 279 ? 32.172 2.464 12.798 1.00 91.44 279 ILE A C 1
ATOM 2210 O O . ILE A 1 279 ? 31.323 1.844 13.441 1.00 91.44 279 ILE A O 1
ATOM 2214 N N . GLU A 1 280 ? 31.956 2.876 11.546 1.00 88.00 280 GLU A N 1
ATOM 2215 C CA . GLU A 1 280 ? 30.665 2.681 10.878 1.00 88.00 280 GLU A CA 1
ATOM 2216 C C . GLU A 1 280 ? 30.369 1.194 10.611 1.00 88.00 280 GLU A C 1
ATOM 2218 O O . GLU A 1 280 ? 29.241 0.750 10.801 1.00 88.00 280 GLU A O 1
ATOM 2223 N N . ASN A 1 281 ? 31.369 0.374 10.273 1.00 89.69 281 ASN A N 1
ATOM 2224 C CA . ASN A 1 281 ? 31.177 -1.069 10.093 1.00 89.69 281 ASN A CA 1
ATOM 2225 C C . ASN A 1 281 ? 30.796 -1.768 11.416 1.00 89.69 281 ASN A C 1
ATOM 2227 O O . ASN A 1 281 ? 29.878 -2.583 11.444 1.00 89.69 281 ASN A O 1
ATOM 2231 N N . ASN A 1 282 ? 31.406 -1.381 12.543 1.00 89.25 282 ASN A N 1
ATOM 2232 C CA . ASN A 1 282 ? 31.003 -1.865 13.871 1.00 89.25 282 ASN A CA 1
ATOM 2233 C C . ASN A 1 282 ? 29.568 -1.435 14.240 1.00 89.25 282 ASN A C 1
ATOM 2235 O O . ASN A 1 282 ? 28.807 -2.216 14.822 1.00 89.25 282 ASN A O 1
ATOM 2239 N N . ARG A 1 283 ? 29.170 -0.209 13.875 1.00 91.12 283 ARG A N 1
ATOM 2240 C CA . ARG A 1 283 ? 27.794 0.284 14.043 1.00 91.12 283 ARG A CA 1
ATOM 2241 C C . ARG A 1 283 ? 26.802 -0.533 13.211 1.00 91.12 283 ARG A C 1
ATOM 2243 O O . ARG A 1 283 ? 25.777 -0.960 13.740 1.00 91.12 283 ARG A O 1
ATOM 2250 N N . LEU A 1 284 ? 27.117 -0.782 11.941 1.00 87.12 284 LEU A N 1
ATOM 2251 C CA . LEU A 1 284 ? 26.298 -1.595 11.041 1.00 87.12 284 LEU A CA 1
ATOM 2252 C C . LEU A 1 284 ? 26.193 -3.047 11.522 1.00 87.12 284 LEU A C 1
ATOM 2254 O O . LEU A 1 284 ? 25.098 -3.601 11.500 1.00 87.12 284 LEU A O 1
ATOM 2258 N N . GLN A 1 285 ? 27.276 -3.644 12.030 1.00 89.12 285 GLN A N 1
ATOM 2259 C CA . GLN A 1 285 ? 27.239 -4.988 12.615 1.00 89.12 285 GLN A CA 1
ATOM 2260 C C . GLN A 1 285 ? 26.310 -5.049 13.837 1.00 89.12 285 GLN A C 1
ATOM 2262 O O . GLN A 1 285 ? 25.465 -5.936 13.918 1.00 89.12 285 GLN A O 1
ATOM 2267 N N . THR A 1 286 ? 26.395 -4.063 14.736 1.00 88.50 286 THR A N 1
ATOM 2268 C CA . THR A 1 286 ? 25.487 -3.954 15.896 1.00 88.50 286 THR A CA 1
ATOM 2269 C C . THR A 1 286 ? 24.023 -3.873 15.443 1.00 88.50 286 THR A C 1
ATOM 2271 O O . THR A 1 286 ? 23.154 -4.550 15.990 1.00 88.50 286 THR A O 1
ATOM 2274 N N . LEU A 1 287 ? 23.752 -3.089 14.395 1.00 83.25 287 LEU A N 1
ATOM 2275 C CA . LEU A 1 287 ? 22.417 -2.949 13.816 1.00 83.25 287 LEU A CA 1
ATOM 2276 C C . LEU A 1 287 ? 21.916 -4.265 13.189 1.00 83.25 287 LEU A C 1
ATOM 2278 O O . LEU A 1 287 ? 20.749 -4.617 13.357 1.00 83.25 287 LEU A O 1
ATOM 2282 N N . VAL A 1 288 ? 22.783 -5.016 12.499 1.00 86.56 288 VAL A N 1
ATOM 2283 C CA . VAL A 1 288 ? 22.465 -6.346 11.943 1.00 86.56 288 VAL A CA 1
ATOM 2284 C C . VAL A 1 288 ? 22.096 -7.333 13.050 1.00 86.56 288 VAL A C 1
ATOM 2286 O O . VAL A 1 288 ? 21.090 -8.034 12.918 1.00 86.56 288 VAL A O 1
ATOM 2289 N N . ASP A 1 289 ? 22.851 -7.364 14.147 1.00 85.25 289 ASP A N 1
ATOM 2290 C CA . ASP A 1 289 ? 22.591 -8.258 15.280 1.00 85.25 289 ASP A CA 1
ATOM 2291 C C . ASP A 1 289 ? 21.240 -7.926 15.955 1.00 85.25 289 ASP A C 1
ATOM 2293 O O . ASP A 1 289 ? 20.456 -8.825 16.281 1.00 85.25 289 ASP A O 1
ATOM 2297 N N . GLU A 1 290 ? 20.899 -6.637 16.086 1.00 82.19 290 GLU A N 1
ATOM 2298 C CA . GLU A 1 290 ? 19.576 -6.198 16.550 1.00 82.19 290 GLU A CA 1
ATOM 2299 C C . GLU A 1 290 ? 18.442 -6.591 15.590 1.00 82.19 290 GLU A C 1
ATOM 2301 O O . GLU A 1 290 ? 17.396 -7.073 16.041 1.00 82.19 290 GLU A O 1
ATOM 2306 N N . TYR A 1 291 ? 18.629 -6.434 14.274 1.00 82.06 291 TYR A N 1
ATOM 2307 C CA . TYR A 1 291 ? 17.649 -6.872 13.275 1.00 82.06 291 TYR A CA 1
ATOM 2308 C C . TYR A 1 291 ? 17.426 -8.388 13.322 1.00 82.06 291 TYR A C 1
ATOM 2310 O O . TYR A 1 291 ? 16.277 -8.832 13.275 1.00 82.06 291 TYR A O 1
ATOM 2318 N N . GLN A 1 292 ? 18.488 -9.186 13.472 1.00 82.19 292 GLN A N 1
ATOM 2319 C CA . GLN A 1 292 ? 18.376 -10.639 13.630 1.00 82.19 292 GLN A CA 1
ATOM 2320 C C . GLN A 1 292 ? 17.585 -11.013 14.887 1.00 82.19 292 GLN A C 1
ATOM 2322 O O . GLN A 1 292 ? 16.709 -11.878 14.822 1.00 82.19 292 GLN A O 1
ATOM 2327 N N . LYS A 1 293 ? 17.835 -10.333 16.013 1.00 84.19 293 LYS A N 1
ATOM 2328 C CA . LYS A 1 293 ? 17.081 -10.544 17.254 1.00 84.19 293 LYS A CA 1
ATOM 2329 C C . LYS A 1 293 ? 15.596 -10.210 17.082 1.00 84.19 293 LYS A C 1
ATOM 2331 O O . LYS A 1 293 ? 14.750 -11.054 17.365 1.00 84.19 293 LYS A O 1
ATOM 2336 N N . ARG A 1 294 ? 15.265 -9.036 16.526 1.00 76.69 294 ARG A N 1
ATOM 2337 C CA . ARG A 1 294 ? 13.866 -8.649 16.253 1.00 76.69 294 ARG A CA 1
ATOM 2338 C C . ARG A 1 294 ? 13.172 -9.616 15.294 1.00 76.69 294 ARG A C 1
ATOM 2340 O O . ARG A 1 294 ? 11.999 -9.922 15.484 1.00 76.69 294 ARG A O 1
ATOM 2347 N N . TYR A 1 295 ? 13.880 -10.126 14.287 1.00 77.12 295 TYR A N 1
ATOM 2348 C CA . TYR A 1 295 ? 13.346 -11.139 13.377 1.00 77.12 295 TYR A CA 1
ATOM 2349 C C . TYR A 1 295 ? 12.999 -12.445 14.114 1.00 77.12 295 TYR A C 1
ATOM 2351 O O . TYR A 1 295 ? 11.926 -13.006 13.893 1.00 77.12 295 TYR A O 1
ATOM 2359 N N . GLN A 1 296 ? 13.856 -12.903 15.035 1.00 81.56 296 GLN A N 1
ATOM 2360 C CA . GLN A 1 296 ? 13.565 -14.061 15.890 1.00 81.56 296 GLN A CA 1
ATOM 2361 C C . GLN A 1 296 ? 12.354 -13.811 16.803 1.00 81.56 296 GLN A C 1
ATOM 2363 O O . GLN A 1 296 ? 11.475 -14.673 16.893 1.00 81.56 296 GLN A O 1
ATOM 2368 N N . ASP A 1 297 ? 12.255 -12.623 17.409 1.00 78.94 297 ASP A N 1
ATOM 2369 C CA . ASP A 1 297 ? 11.117 -12.232 18.249 1.00 78.94 297 ASP A CA 1
ATOM 2370 C C . ASP A 1 297 ? 9.798 -12.250 17.447 1.00 78.94 297 ASP A C 1
ATOM 2372 O O . ASP A 1 297 ? 8.835 -12.903 17.859 1.00 78.94 297 ASP A O 1
ATOM 2376 N N . ILE A 1 298 ? 9.770 -11.634 16.256 1.00 83.38 298 ILE A N 1
ATOM 2377 C CA . ILE A 1 298 ? 8.611 -11.624 15.340 1.00 83.38 298 ILE A CA 1
ATOM 2378 C C . ILE A 1 298 ? 8.223 -13.046 14.912 1.00 83.38 298 ILE A C 1
ATOM 2380 O O . ILE A 1 298 ? 7.040 -13.394 14.919 1.00 83.38 298 ILE A O 1
ATOM 2384 N N . MET A 1 299 ? 9.199 -13.897 14.579 1.00 74.62 299 MET A N 1
ATOM 2385 C CA . MET A 1 299 ? 8.943 -15.297 14.230 1.00 74.62 299 MET A CA 1
ATOM 2386 C C . MET A 1 299 ? 8.331 -16.076 15.402 1.00 74.62 299 MET A C 1
ATOM 2388 O O . MET A 1 299 ? 7.379 -16.833 15.199 1.00 74.62 299 MET A O 1
ATOM 2392 N N . SER A 1 300 ? 8.812 -15.858 16.631 1.00 82.12 300 SER A N 1
ATOM 2393 C CA . SER A 1 300 ? 8.243 -16.486 17.831 1.00 82.12 300 SER A CA 1
ATOM 2394 C C . SER A 1 300 ? 6.800 -16.029 18.094 1.00 82.12 300 SER A C 1
ATOM 2396 O O . SER A 1 300 ? 5.924 -16.848 18.381 1.00 82.12 300 SER A O 1
ATOM 2398 N N . PHE A 1 301 ? 6.519 -14.736 17.904 1.00 83.00 301 PHE A N 1
ATOM 2399 C CA . PHE A 1 301 ? 5.186 -14.157 18.045 1.00 83.00 301 PHE A CA 1
ATOM 2400 C C . PHE A 1 301 ? 4.214 -14.696 16.983 1.00 83.00 301 PHE A C 1
ATOM 2402 O O . PHE A 1 301 ? 3.102 -15.108 17.313 1.00 83.00 301 PHE A O 1
ATOM 2409 N N . SER A 1 302 ? 4.663 -14.803 15.729 1.00 80.50 302 SER A N 1
ATOM 2410 C CA . SER A 1 302 ? 3.899 -15.408 14.631 1.00 80.50 302 SER A CA 1
ATOM 2411 C C . SER A 1 302 ? 3.544 -16.876 14.912 1.00 80.50 302 SER A C 1
ATOM 2413 O O . SER A 1 302 ? 2.390 -17.279 14.748 1.00 80.50 302 SER A O 1
ATOM 2415 N N . MET A 1 303 ? 4.488 -17.675 15.429 1.00 82.06 303 MET A N 1
ATOM 2416 C CA . MET A 1 303 ? 4.209 -19.060 15.841 1.00 82.06 303 MET A CA 1
ATOM 2417 C C . MET A 1 303 ? 3.175 -19.144 16.975 1.00 82.06 303 MET A C 1
ATOM 2419 O O . MET A 1 303 ? 2.312 -20.026 16.947 1.00 82.06 303 MET A O 1
ATOM 2423 N N . ASN A 1 304 ? 3.217 -18.219 17.940 1.00 85.75 304 ASN A N 1
ATOM 2424 C CA . ASN A 1 304 ? 2.232 -18.147 19.022 1.00 85.75 304 ASN A CA 1
ATOM 2425 C C . ASN A 1 304 ? 0.831 -17.785 18.499 1.00 85.75 304 ASN A C 1
ATOM 2427 O O . ASN A 1 304 ? -0.128 -18.487 18.822 1.00 85.75 304 ASN A O 1
ATOM 2431 N N . LEU A 1 305 ? 0.708 -16.785 17.618 1.00 83.25 305 LEU A N 1
ATOM 2432 C CA . LEU A 1 305 ? -0.565 -16.443 16.968 1.00 83.25 305 LEU A CA 1
ATOM 2433 C C . LEU A 1 305 ? -1.126 -17.613 16.146 1.00 83.25 305 LEU A C 1
ATOM 2435 O O . LEU A 1 305 ? -2.308 -17.934 16.246 1.00 83.25 305 LEU A O 1
ATOM 2439 N N . GLN A 1 306 ? -0.289 -18.320 15.380 1.00 86.44 306 GLN A N 1
ATOM 2440 C CA . GLN A 1 306 ? -0.722 -19.513 14.640 1.00 86.44 306 GLN A CA 1
ATOM 2441 C C . GLN A 1 306 ? -1.208 -20.650 15.550 1.00 86.44 306 GLN A C 1
ATOM 2443 O O . GLN A 1 306 ? -2.013 -21.481 15.115 1.00 86.44 306 GLN A O 1
ATOM 2448 N N . LYS A 1 307 ? -0.698 -20.739 16.782 1.00 91.31 307 LYS A N 1
ATOM 2449 C CA . LYS A 1 307 ? -1.173 -21.692 17.788 1.00 91.31 307 LYS A CA 1
ATOM 2450 C C . LYS A 1 307 ? -2.525 -21.250 18.353 1.00 91.31 307 LYS A C 1
ATOM 2452 O O . LYS A 1 307 ? -3.451 -22.055 18.379 1.00 91.31 307 LYS A O 1
ATOM 2457 N N . GLU A 1 308 ? -2.667 -19.979 18.718 1.00 92.44 308 GLU A N 1
ATOM 2458 C CA . GLU A 1 308 ? -3.923 -19.414 19.225 1.00 92.44 308 GLU A CA 1
ATOM 2459 C C . GLU A 1 308 ? -5.061 -19.522 18.195 1.00 92.44 308 GLU A C 1
ATOM 2461 O O . GLU A 1 308 ? -6.149 -19.988 18.527 1.00 92.44 308 GLU A O 1
ATOM 2466 N N . ILE A 1 309 ? -4.793 -19.221 16.919 1.00 86.31 309 ILE A N 1
ATOM 2467 C CA . ILE A 1 309 ? -5.752 -19.401 15.815 1.00 86.31 309 ILE A CA 1
ATOM 2468 C C . ILE A 1 309 ? -6.223 -20.861 15.719 1.00 86.31 309 ILE A C 1
ATOM 2470 O O . ILE A 1 309 ? -7.419 -21.110 15.546 1.00 86.31 309 ILE A O 1
ATOM 2474 N N . ARG A 1 310 ? -5.319 -21.843 15.869 1.00 93.38 310 ARG A N 1
ATOM 2475 C CA . ARG A 1 310 ? -5.685 -23.272 15.888 1.00 93.38 310 ARG A CA 1
ATOM 2476 C C . ARG A 1 310 ? -6.581 -23.610 17.081 1.00 93.38 310 ARG A C 1
ATOM 2478 O O . ARG A 1 310 ? -7.611 -24.253 16.891 1.00 93.38 310 ARG A O 1
ATOM 2485 N N . GLU A 1 311 ? -6.236 -23.142 18.280 1.00 93.75 311 GLU A N 1
ATOM 2486 C CA . GLU A 1 311 ? -7.036 -23.367 19.491 1.00 93.75 311 GLU A CA 1
ATOM 2487 C C . GLU A 1 311 ? -8.435 -22.734 19.392 1.00 93.75 311 GLU A C 1
ATOM 2489 O O . GLU A 1 311 ? -9.428 -23.378 19.736 1.00 93.75 311 GLU A O 1
ATOM 2494 N N . LEU A 1 312 ? -8.540 -21.503 18.879 1.00 91.81 312 LEU A N 1
ATOM 2495 C CA . LEU A 1 312 ? -9.817 -20.821 18.646 1.00 91.81 312 LEU A CA 1
ATOM 2496 C C . LEU A 1 312 ? -10.665 -21.546 17.595 1.00 91.81 312 LEU A C 1
ATOM 2498 O O . LEU A 1 312 ? -11.850 -21.778 17.830 1.00 91.81 312 LEU A O 1
ATOM 2502 N N . THR A 1 313 ? -10.057 -21.981 16.486 1.00 94.06 313 THR A N 1
ATOM 2503 C CA . THR A 1 313 ? -10.735 -22.767 15.439 1.00 94.06 313 THR A CA 1
ATOM 2504 C C . THR A 1 313 ? -11.305 -24.072 16.005 1.00 94.06 313 THR A C 1
ATOM 2506 O O . THR A 1 313 ? -12.439 -24.446 15.706 1.00 94.06 313 THR A O 1
ATOM 2509 N N . GLU A 1 314 ? -10.558 -24.762 16.873 1.00 94.94 314 GLU A N 1
ATOM 2510 C CA . GLU A 1 314 ? -11.020 -26.007 17.490 1.00 94.94 314 GLU A CA 1
ATOM 2511 C C . GLU A 1 314 ? -12.138 -25.777 18.525 1.00 94.94 314 GLU A C 1
ATOM 2513 O O . GLU A 1 314 ? -13.076 -26.574 18.606 1.00 94.94 314 GLU A O 1
ATOM 2518 N N . ARG A 1 315 ? -12.090 -24.673 19.288 1.00 94.38 315 ARG A N 1
ATOM 2519 C CA . ARG A 1 315 ? -13.189 -24.260 20.184 1.00 94.38 315 ARG A CA 1
ATOM 2520 C C . ARG A 1 315 ? -14.460 -23.932 19.403 1.00 94.38 315 ARG A C 1
ATOM 2522 O O . ARG A 1 315 ? -15.534 -24.379 19.798 1.00 94.38 315 ARG A O 1
ATOM 2529 N N . LEU A 1 316 ? -14.335 -23.205 18.293 1.00 91.06 316 LEU A N 1
ATOM 2530 C CA . LEU A 1 316 ? -15.456 -22.807 17.440 1.00 91.06 316 LEU A CA 1
ATOM 2531 C C . LEU A 1 316 ? -16.134 -24.045 16.830 1.00 91.06 316 LEU A C 1
ATOM 2533 O O . LEU A 1 316 ? -17.333 -24.239 17.020 1.00 91.06 316 LEU A O 1
ATOM 2537 N N . ARG A 1 317 ? -15.350 -24.976 16.269 1.00 93.69 317 ARG A N 1
ATOM 2538 C CA . ARG A 1 317 ? -15.845 -26.272 15.770 1.00 93.69 317 ARG A CA 1
ATOM 2539 C C . ARG A 1 317 ? -16.556 -27.105 16.848 1.00 93.69 317 ARG A C 1
ATOM 2541 O O . ARG A 1 317 ? -17.546 -27.779 16.561 1.00 93.69 317 ARG A O 1
ATOM 2548 N N . LYS A 1 318 ? -16.070 -27.079 18.097 1.00 94.31 318 LYS A N 1
ATOM 2549 C CA . LYS A 1 318 ? -16.736 -27.747 19.232 1.00 94.31 318 LYS A CA 1
ATOM 2550 C C . LYS A 1 318 ? -18.075 -27.082 19.566 1.00 94.31 318 LYS A C 1
ATOM 2552 O O . LYS A 1 318 ? -19.054 -27.803 19.749 1.00 94.31 318 LYS A O 1
ATOM 2557 N N . ALA A 1 319 ? -18.141 -25.750 19.580 1.00 91.62 319 ALA A N 1
ATOM 2558 C CA . ALA A 1 319 ? -19.378 -25.004 19.817 1.00 91.62 319 ALA A CA 1
ATOM 2559 C C . ALA A 1 319 ? -20.436 -25.261 18.726 1.00 91.62 319 ALA A C 1
ATOM 2561 O O . ALA A 1 319 ? -21.583 -25.560 19.051 1.00 91.62 319 ALA A O 1
ATOM 2562 N N . GLU A 1 320 ? -20.049 -25.256 17.447 1.00 91.38 320 GLU A N 1
ATOM 2563 C CA . GLU A 1 320 ? -20.933 -25.620 16.328 1.00 91.38 320 GLU A CA 1
ATOM 2564 C C . GLU A 1 320 ? -21.494 -27.042 16.489 1.00 91.38 320 GLU A C 1
ATOM 2566 O O . GLU A 1 320 ? -22.701 -27.257 16.373 1.00 91.38 320 GLU A O 1
ATOM 2571 N N . SER A 1 321 ? -20.642 -28.010 16.854 1.00 91.00 321 SER A N 1
ATOM 2572 C CA . SER A 1 321 ? -21.061 -29.404 17.076 1.00 91.00 321 SER A CA 1
ATOM 2573 C C . SER A 1 321 ? -21.986 -29.611 18.286 1.00 91.00 321 SER A C 1
ATOM 2575 O O . SER A 1 321 ? -22.654 -30.644 18.372 1.00 91.00 321 SER A O 1
ATOM 2577 N N . ALA A 1 322 ? -22.019 -28.648 19.214 1.00 83.38 322 ALA A N 1
ATOM 2578 C CA . ALA A 1 322 ? -22.894 -28.643 20.384 1.00 83.38 322 ALA A CA 1
ATOM 2579 C C . ALA A 1 322 ? -24.213 -27.889 20.135 1.00 83.38 322 ALA A C 1
ATOM 2581 O O . ALA A 1 322 ? -25.222 -28.246 20.729 1.00 83.38 322 ALA A O 1
ATOM 2582 N N . SER A 1 323 ? -24.209 -26.883 19.252 1.00 78.06 323 SER A N 1
ATOM 2583 C CA . SER A 1 323 ? -25.397 -26.111 18.850 1.00 78.06 323 SER A CA 1
ATOM 2584 C C . SER A 1 323 ? -26.263 -26.839 17.805 1.00 78.06 323 SER A C 1
ATOM 2586 O O . SER A 1 323 ? -27.446 -26.555 17.656 1.00 78.06 323 SER A O 1
ATOM 2588 N N . GLY A 1 324 ? -25.679 -27.791 17.068 1.00 67.25 324 GLY A N 1
ATOM 2589 C CA . GLY A 1 324 ? -26.365 -28.617 16.065 1.00 67.25 324 GLY A CA 1
ATOM 2590 C C . GLY A 1 324 ? -27.013 -29.906 16.596 1.00 67.25 324 GLY A C 1
ATOM 2591 O O . GLY A 1 324 ? -27.096 -30.873 15.836 1.00 67.25 324 GLY A O 1
ATOM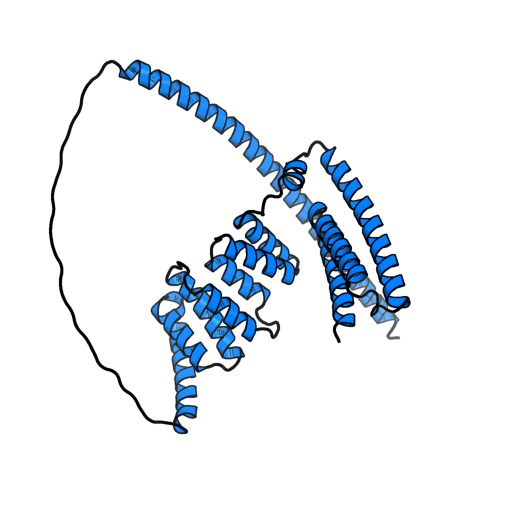 2592 N N . ARG A 1 325 ? -27.403 -29.962 17.877 1.00 50.62 325 ARG A N 1
ATOM 2593 C CA . ARG A 1 325 ? -28.099 -31.096 18.517 1.00 50.62 325 ARG A CA 1
ATOM 2594 C C . ARG A 1 325 ? -29.332 -30.628 19.279 1.00 50.62 325 ARG A C 1
ATOM 2596 O O . ARG A 1 325 ? -30.316 -31.396 19.250 1.00 50.62 325 ARG A O 1
#

Secondary structure (DSSP, 8-state):
-HHHHHHHHHHHHHHHHHHHHHTT-HHHHHHHHHHHHHHHHHHHHH-TTTS-HHHHHHHHHHHHHHHHHHHHHHHHHHHHHHSS---SHHHHHHS-PPPPHHHHHHHHHHHHHTT-HHHHHHHHHHHHHTT--HHHHHHHHHHHHTTSS-HHHHHHHHHHHHTT----HHHHHHHHHHHHHHHHHTT-HHHHHHHHHHHHHH-HHHHHHHHHHHHHHHHHHHHHHTTS---------------------------SSTHHHHHHHHHHHHHHHHHHHHHHHHHHHHHHHHHHHHHHHHHHHHHHHHHHHHHHHHHHHHHHHHHT-

Sequence (325 aa):
MQKAKFRDFLEEKIRVAETYFKHGLVVESRNIYLSMINSIDRLKEKDQRSITAGEKAYLESLRKDIESKLGELDSKIDELKSSSLNIGVDELLASGQTESAETLFQKAVGLKELGMYDEALSNLREALKLGYEAHSCLIEIYRCRAGRDEDEDLIEELENGLKGRELSASQEADVCRMLGILCEKTDRRSQALEYYKRVATNDSRFKERLMKKIALLERQSEKQELKGETSGPLPAQLAGKTPADGSRISNETTEDEDDEVAQSMEIARLKKKVEDLTIENNRLQTLVDEYQKRYQDIMSFSMNLQKEIRELTERLRKAESASGR

Foldseek 3Di:
DCVVVVVVVVVVLLVVLVLCVVVVVLVVSLVSLVVVLVVLVVCCVPCVPPADPVNVVVSVVVNVVSVVVNVVSVVVVVVVCPDPNPPCPVVVVPVPDDPALVRLQVVLVVCVVVVVLVSSLVSLVVSLVNPHDLLSSLVVNCVSCPPVVCLPVNLVVLVVSPPPDDDQLQSLLVSLCSSLVSCVVVVVLVSNLVSLVSNLVSDVVCVVVSVVVNVVSVVVVVVVCVVPDDDDDDDDDDDDDDDDDDDDDDYDDDDPDCVVVVVVVVVVVVVVVVVVVVVVVVVVVVVVVVVVVVVVVVVVVVVVVVVVVVVVVVVVVVVVVVVVD